Protein AF-A0A257MUS2-F1 (afdb_monomer_lite)

Foldseek 3Di:
DDVVLQCCLQLVVQQADDDAPVVVDDPPDDVVVVDFGPLLVVVQCQFQQNDPDVVFWLDAQLVLCVVCVVVVHDSVVSVLVCVLVVVIDTLSQESLPLSRHDAEDEAEPDLCLQPVPDPNQSCCWRQQVHDGDDDDDTCLVVVHDDGDSHDDDSDGHTNSYNFYEYEDCDCHPSNVSGPYYADAADLQQDWDWDDDPVDDDIDIRYNPDHGPDPHYHPLVPDAFDAKTKGKGFHGQDPLDPLVCAPPPDQAGVNVVRDRSDDSHRGTHIDIDIDHGHCVVVPSPDDDCCCQVVNDDDNNDGDRCVVVNVVCCVVVVPDPPD

Secondary structure (DSSP, 8-state):
--HHHHHHHHTTGGGG----GGGSS-TTS-GGGG-S-HHHHHHHHHHTTSS--SS-BSS-HHHHHHHHHHTTS-HHHHHHHHHHTTSS-BGGG-TTSTTSS--EEEEES--IIIII-TTHHHIIIIII-------SPPHHHHTPPPPSSSPPPSSPP----SEEEEEESS--HHHHT-SEEEEBPPTTSS-EEEEETTEEEEEEE--SSPPSTT-B-GGGG-----EEEEEEEEPPPTTSGGG-S-SSS---GGGTSS---BTTTB-EEEEEEEEGGGHHHHHTS--THHHHT-EEETTEEE--HHHHHHHHHHTT-----

pLDDT: mean 93.11, std 10.72, range [32.06, 98.69]

Sequence (321 aa):
MNSTSFFYNHTSQWRYEKLKVNEILSPTADPADWQGSLIDYNVRAERMGWLPSAPQLQTNPLQVVKEAEKAKKDPIEYVVKALKSGKLKMSCEDPDNPQNFPRNLFVWRSNLLGSSGKGHEYFLKYLLGTQHGVQGKDLGAEGGDKPSEVVWHENAAEGKLDLLVTLDFRMSTTCLYSDIVLPTATWYEKNDLNTSDMHPFIHPLSKAVDPAWESRSDWDIYKGLGLEKDIVAVPTLHDTPGELAQALDVKDWKKKQCEPIPGKTMPNLVVVERDYPNTYKMFTALGPLMSKIGNGGKGIAWNTETEVKFLGELNQWSCCC

Radius of gyration: 22.98 Å; chains: 1; bounding box: 62×51×59 Å

Structure (mmCIF, N/CA/C/O backbone):
data_AF-A0A257MUS2-F1
#
_entry.id   AF-A0A257MUS2-F1
#
loop_
_atom_site.group_PDB
_atom_site.id
_atom_site.type_symbol
_atom_site.label_atom_id
_atom_site.label_alt_id
_atom_site.label_comp_id
_atom_site.label_asym_id
_atom_site.label_entity_id
_atom_site.label_seq_id
_atom_site.pdbx_PDB_ins_code
_atom_site.Cartn_x
_atom_site.Cartn_y
_atom_site.Cartn_z
_atom_site.occupancy
_atom_site.B_iso_or_equiv
_atom_site.auth_seq_id
_atom_site.auth_comp_id
_atom_site.auth_asym_id
_atom_site.auth_atom_id
_atom_site.pdbx_PDB_model_num
ATOM 1 N N . MET A 1 1 ? -1.876 -0.486 -3.916 1.00 65.62 1 MET A N 1
ATOM 2 C CA . MET A 1 1 ? -1.979 0.079 -2.551 1.00 65.62 1 MET A CA 1
ATOM 3 C C . MET A 1 1 ? -2.304 1.556 -2.674 1.00 65.62 1 MET A C 1
ATOM 5 O O . MET A 1 1 ? -1.733 2.190 -3.551 1.00 65.62 1 MET A O 1
ATOM 9 N N . ASN A 1 2 ? -3.197 2.099 -1.852 1.00 95.06 2 ASN A N 1
ATOM 10 C CA . ASN A 1 2 ? -3.510 3.527 -1.834 1.00 95.06 2 ASN A CA 1
ATOM 11 C C . ASN A 1 2 ? -2.714 4.233 -0.718 1.00 95.06 2 ASN A C 1
ATOM 13 O O . ASN A 1 2 ? -2.903 3.971 0.469 1.00 95.06 2 ASN A O 1
ATOM 17 N N . SER A 1 3 ? -1.797 5.127 -1.099 1.00 97.75 3 SER A N 1
ATOM 18 C CA . SER A 1 3 ? -0.788 5.679 -0.180 1.00 97.75 3 SER A CA 1
ATOM 19 C C . SER A 1 3 ? -1.352 6.558 0.936 1.00 97.75 3 SER A C 1
ATOM 21 O O . SER A 1 3 ? -0.739 6.632 1.995 1.00 97.75 3 SER A O 1
ATOM 23 N N . THR A 1 4 ? -2.508 7.202 0.741 1.00 98.56 4 THR A N 1
ATOM 24 C CA . THR A 1 4 ? -3.134 8.029 1.786 1.00 98.56 4 THR A CA 1
ATOM 25 C C . THR A 1 4 ? -3.435 7.204 3.031 1.00 98.56 4 THR A C 1
ATOM 27 O O . THR A 1 4 ? -2.969 7.562 4.106 1.00 98.56 4 THR A O 1
ATOM 30 N N . SER A 1 5 ? -4.126 6.068 2.890 1.00 98.50 5 SER A N 1
ATOM 31 C CA . SER A 1 5 ? -4.423 5.179 4.020 1.00 98.50 5 SER A CA 1
ATOM 32 C C . SER A 1 5 ? -3.155 4.572 4.611 1.00 98.50 5 SER A C 1
ATOM 34 O O . SER A 1 5 ? -3.016 4.511 5.828 1.00 98.50 5 SER A O 1
ATOM 36 N N . PHE A 1 6 ? -2.200 4.183 3.759 1.00 98.62 6 PHE A N 1
ATOM 37 C CA . PHE A 1 6 ? -0.917 3.643 4.206 1.00 98.62 6 PHE A CA 1
ATOM 38 C C . PHE A 1 6 ? -0.165 4.625 5.113 1.00 98.62 6 PHE A C 1
ATOM 40 O O . PHE A 1 6 ? 0.253 4.250 6.205 1.00 98.62 6 PHE A O 1
ATOM 47 N N . PHE A 1 7 ? -0.017 5.886 4.699 1.00 98.62 7 PHE A N 1
ATOM 48 C CA . PHE A 1 7 ? 0.684 6.882 5.507 1.00 98.62 7 PHE A CA 1
ATOM 49 C C . PHE A 1 7 ? -0.154 7.373 6.682 1.00 98.62 7 PHE A C 1
ATOM 51 O O . PHE A 1 7 ? 0.391 7.489 7.772 1.00 98.62 7 PHE A O 1
ATOM 58 N N . TYR A 1 8 ? -1.466 7.569 6.516 1.00 98.62 8 TYR A N 1
ATOM 59 C CA . TYR A 1 8 ? -2.357 7.910 7.629 1.00 98.62 8 TYR A CA 1
ATOM 60 C C . TYR A 1 8 ? -2.208 6.914 8.783 1.00 98.62 8 TYR A C 1
ATOM 62 O O . TYR A 1 8 ? -2.094 7.326 9.937 1.00 98.62 8 TYR A O 1
ATOM 70 N N . ASN A 1 9 ? -2.109 5.627 8.437 1.00 98.31 9 ASN A N 1
ATOM 71 C CA . ASN A 1 9 ? -1.872 4.526 9.354 1.00 98.31 9 ASN A CA 1
ATOM 72 C C . ASN A 1 9 ? -0.443 4.514 9.934 1.00 98.31 9 ASN A C 1
ATOM 74 O O . ASN A 1 9 ? -0.248 4.634 11.143 1.00 98.31 9 ASN A O 1
ATOM 78 N N . HIS A 1 10 ? 0.577 4.393 9.078 1.00 98.50 10 HIS A N 1
ATOM 79 C CA . HIS A 1 10 ? 1.942 4.078 9.520 1.00 98.50 10 HIS A CA 1
ATOM 80 C C . HIS A 1 10 ? 2.740 5.281 10.010 1.00 98.50 10 HIS A C 1
ATOM 82 O O . HIS A 1 10 ? 3.649 5.102 10.810 1.00 98.50 10 HIS A O 1
ATOM 88 N N . THR A 1 11 ? 2.370 6.505 9.629 1.00 98.44 11 THR A N 1
ATOM 89 C CA . THR A 1 11 ? 2.876 7.717 10.293 1.00 98.44 11 THR A CA 1
ATOM 90 C C . THR A 1 11 ? 1.986 8.108 11.475 1.00 98.44 11 THR A C 1
ATOM 92 O O . THR A 1 11 ? 2.042 9.247 11.918 1.00 98.44 11 THR A O 1
ATOM 95 N N . SER A 1 12 ? 1.088 7.224 11.919 1.00 98.44 12 SER A N 1
ATOM 96 C CA . SER A 1 12 ? 0.210 7.383 13.083 1.00 98.44 12 SER A CA 1
ATOM 97 C C . SER A 1 12 ? -0.559 8.714 13.151 1.00 98.44 12 SER A C 1
ATOM 99 O O . SER A 1 12 ? -0.884 9.200 14.234 1.00 98.44 12 SER A O 1
ATOM 101 N N . GLN A 1 13 ? -0.896 9.298 11.993 1.00 98.50 13 GLN A N 1
ATOM 102 C CA . GLN A 1 13 ? -1.656 10.554 11.911 1.00 98.50 13 GLN A CA 1
ATOM 103 C C . GLN A 1 13 ? -3.078 10.387 12.453 1.00 98.50 13 GLN A C 1
ATOM 105 O O . GLN A 1 13 ? -3.614 11.303 13.072 1.00 98.50 13 GLN A O 1
ATOM 110 N N . TRP A 1 14 ? -3.647 9.188 12.315 1.00 98.12 14 TRP A N 1
ATOM 111 C CA . TRP A 1 14 ? -4.948 8.818 12.876 1.00 98.12 14 TRP A CA 1
ATOM 112 C C . TRP A 1 14 ? -5.054 9.018 14.392 1.00 98.12 14 TRP A C 1
ATOM 114 O O . TRP A 1 14 ? -6.142 9.253 14.911 1.00 98.12 14 TRP A O 1
ATOM 124 N N . ARG A 1 15 ? -3.927 8.981 15.116 1.00 98.31 15 ARG A N 1
ATOM 125 C CA . ARG A 1 15 ? -3.895 9.217 16.566 1.00 98.31 15 ARG A CA 1
ATOM 126 C C . ARG A 1 15 ? -4.199 10.662 16.949 1.00 98.31 15 ARG A C 1
ATOM 128 O O . ARG A 1 15 ? -4.435 10.932 18.120 1.00 98.31 15 ARG A O 1
ATOM 135 N N . TYR A 1 16 ? -4.162 11.579 15.988 1.00 97.88 16 TYR A N 1
ATOM 136 C CA . TYR A 1 16 ? -4.369 13.014 16.176 1.00 97.88 16 TYR A CA 1
ATOM 137 C C . TYR A 1 16 ? -5.641 13.509 15.481 1.00 97.88 16 TYR A C 1
ATOM 139 O O . TYR A 1 16 ? -5.843 14.719 15.378 1.00 97.88 16 TYR A O 1
ATOM 147 N N . GLU A 1 17 ? -6.480 12.588 14.998 1.00 97.25 17 GLU A N 1
ATOM 148 C CA . GLU A 1 17 ? -7.675 12.920 14.235 1.00 97.25 17 GLU A CA 1
ATOM 149 C C . GLU A 1 17 ? -8.626 13.806 15.041 1.00 97.25 17 GLU A C 1
ATOM 151 O O . GLU A 1 17 ? -8.886 13.556 16.219 1.00 97.25 17 GLU A O 1
ATOM 156 N N . LYS A 1 18 ? -9.142 14.850 14.394 1.00 94.75 18 LYS A N 1
ATOM 157 C CA . LYS A 1 18 ? -10.102 15.780 15.000 1.00 94.75 18 LYS A CA 1
ATOM 158 C C . LYS A 1 18 ? -11.464 15.713 14.330 1.00 94.75 18 LYS A C 1
ATOM 160 O O . LYS A 1 18 ? -12.449 16.025 14.989 1.00 94.75 18 LYS A O 1
ATOM 165 N N . LEU A 1 19 ? -11.524 15.301 13.063 1.00 95.88 19 LEU A N 1
ATOM 166 C CA . LEU A 1 19 ? -12.782 15.184 12.340 1.00 95.88 19 LEU A CA 1
ATOM 167 C C . LEU A 1 19 ? -13.529 13.929 12.793 1.00 95.88 19 LEU A C 1
ATOM 169 O O . LEU A 1 19 ? -13.072 12.804 12.565 1.00 95.88 19 LEU A O 1
ATOM 173 N N . LYS A 1 20 ? -14.701 14.109 13.403 1.00 94.56 20 LYS A N 1
ATOM 174 C CA . LYS A 1 20 ? -15.567 12.987 13.761 1.00 94.56 20 LYS A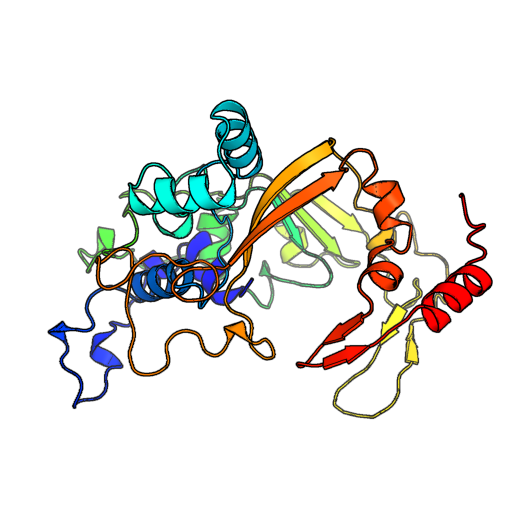 CA 1
ATOM 175 C C . LYS A 1 20 ? -16.461 12.601 12.590 1.00 94.56 20 LYS A C 1
ATOM 177 O O . LYS A 1 20 ? -16.889 13.426 11.790 1.00 94.56 20 LYS A O 1
ATOM 182 N N . VAL A 1 21 ? -16.798 11.316 12.520 1.00 95.25 21 VAL A N 1
ATOM 183 C CA . VAL A 1 21 ? -17.653 10.772 11.455 1.00 95.25 21 VAL A CA 1
ATOM 184 C C . VAL A 1 21 ? -19.028 11.437 11.462 1.00 95.25 21 VAL A C 1
ATOM 186 O O . VAL A 1 21 ? -19.534 11.798 10.407 1.00 95.25 21 VAL A O 1
ATOM 189 N N . ASN A 1 22 ? -19.611 11.668 12.640 1.00 93.56 22 ASN A N 1
ATOM 190 C CA . ASN A 1 22 ? -20.931 12.287 12.771 1.00 93.56 22 ASN A CA 1
ATOM 191 C C . ASN A 1 22 ? -21.002 13.736 12.252 1.00 93.56 22 ASN A C 1
ATOM 193 O O . ASN A 1 22 ? -22.097 14.195 11.945 1.00 93.56 22 ASN A O 1
ATOM 197 N N . GLU A 1 23 ? -19.872 14.435 12.112 1.00 95.81 23 GLU A N 1
ATOM 198 C CA . GLU A 1 23 ? -19.812 15.791 11.548 1.00 95.81 23 GLU A CA 1
ATOM 199 C C . GLU A 1 23 ? -19.972 15.806 10.020 1.00 95.81 23 GLU A C 1
ATOM 201 O O . GLU A 1 23 ? -20.311 16.840 9.448 1.00 95.81 23 GLU A O 1
ATOM 206 N N . ILE A 1 24 ? -19.741 14.667 9.357 1.00 96.69 24 ILE A N 1
ATOM 207 C CA . ILE A 1 24 ? -19.798 14.525 7.892 1.00 96.69 24 ILE A CA 1
ATOM 208 C C . ILE A 1 24 ? -20.932 13.610 7.414 1.00 96.69 24 ILE A C 1
ATOM 210 O O . ILE A 1 24 ? -21.044 13.337 6.218 1.00 96.69 24 ILE A O 1
ATOM 214 N N . LEU A 1 25 ? -21.779 13.126 8.327 1.00 97.31 25 LEU A N 1
ATOM 215 C CA . LEU A 1 25 ? -22.962 12.347 7.968 1.00 97.31 25 LEU A CA 1
ATOM 216 C C . LEU A 1 25 ? -24.062 13.245 7.394 1.00 97.31 25 LEU A C 1
ATOM 218 O O . LEU A 1 25 ? -24.255 14.384 7.817 1.00 97.31 25 LEU A O 1
ATOM 222 N N . SER A 1 26 ? -24.839 12.692 6.458 1.00 97.56 26 SER A N 1
ATOM 223 C CA . SER A 1 26 ? -26.102 13.307 6.041 1.00 97.56 26 SER A CA 1
ATOM 224 C C . SER A 1 26 ? -27.017 13.491 7.261 1.00 97.56 26 SER A C 1
ATOM 226 O O . SER A 1 26 ? -27.125 12.558 8.060 1.00 97.56 26 SER A O 1
ATOM 228 N N . PRO A 1 27 ? -27.764 14.606 7.381 1.00 96.50 27 PRO A N 1
ATOM 229 C CA . PRO A 1 27 ? -28.722 14.805 8.474 1.00 96.50 27 PRO A CA 1
ATOM 230 C C . PRO A 1 27 ? -29.872 13.780 8.486 1.00 96.50 27 PRO A C 1
ATOM 232 O O . PRO A 1 27 ? -30.633 13.725 9.446 1.00 96.50 27 PRO A O 1
ATOM 235 N N . THR A 1 28 ? -30.025 12.989 7.420 1.00 97.50 28 THR A N 1
ATOM 236 C CA . THR A 1 28 ? -31.019 11.911 7.308 1.00 97.50 28 THR A CA 1
ATOM 237 C C . THR A 1 28 ? -30.477 10.522 7.651 1.00 97.50 28 THR A C 1
ATOM 239 O O . THR A 1 28 ? -31.253 9.569 7.667 1.00 97.50 28 THR A O 1
ATOM 242 N N . ALA A 1 29 ? -29.169 10.378 7.882 1.00 97.19 29 ALA A N 1
ATOM 243 C CA . ALA A 1 29 ? -28.575 9.116 8.313 1.00 97.19 29 ALA A CA 1
ATOM 244 C C . ALA A 1 29 ? -28.752 8.937 9.827 1.00 97.19 29 ALA A C 1
ATOM 246 O O . ALA A 1 29 ? -28.666 9.914 10.568 1.00 97.19 29 ALA A O 1
ATOM 247 N N . ASP A 1 30 ? -28.957 7.702 10.292 1.00 95.69 30 ASP A N 1
ATOM 248 C CA . ASP A 1 30 ? -28.966 7.396 11.726 1.00 95.69 30 ASP A CA 1
ATOM 249 C C . ASP A 1 30 ? -27.522 7.346 12.256 1.00 95.69 30 ASP A C 1
ATOM 251 O O . ASP A 1 30 ? -26.777 6.435 11.890 1.00 95.69 30 ASP A O 1
ATOM 255 N N . PRO A 1 31 ? -27.084 8.272 13.132 1.00 94.50 31 PRO A N 1
ATOM 256 C CA . PRO A 1 31 ? -25.722 8.260 13.658 1.00 94.50 31 PRO A CA 1
ATOM 257 C C . PRO A 1 31 ? -25.360 6.962 14.390 1.00 94.50 31 PRO A C 1
ATOM 259 O O . PRO A 1 31 ? -24.177 6.627 14.467 1.00 94.50 31 PRO A O 1
ATOM 262 N N . ALA A 1 32 ? -26.336 6.218 14.923 1.00 93.75 32 ALA A N 1
ATOM 263 C CA . ALA A 1 32 ? -26.095 4.953 15.614 1.00 93.75 32 ALA A CA 1
ATOM 264 C C . ALA A 1 32 ? -25.479 3.881 14.694 1.00 93.75 32 ALA A C 1
ATOM 266 O O . ALA A 1 32 ? -24.668 3.075 15.157 1.00 93.75 32 ALA A O 1
ATOM 267 N N . ASP A 1 33 ? -25.778 3.923 13.394 1.00 91.69 33 ASP A N 1
ATOM 268 C CA . ASP A 1 33 ? -25.220 2.996 12.402 1.00 91.69 33 ASP A CA 1
ATOM 269 C C . ASP A 1 33 ? -23.763 3.328 12.033 1.00 91.69 33 ASP A C 1
ATOM 271 O O . ASP A 1 33 ? -23.018 2.469 11.550 1.00 91.69 33 ASP A O 1
ATOM 275 N N . TRP A 1 34 ? -23.326 4.563 12.302 1.00 93.88 34 TRP A N 1
ATOM 276 C CA . TRP A 1 34 ? -22.082 5.137 11.786 1.00 93.88 34 TRP A CA 1
ATOM 277 C C . TRP A 1 34 ? -21.066 5.491 12.884 1.00 93.88 34 TRP A C 1
ATOM 279 O O . TRP A 1 34 ? -20.401 6.526 12.839 1.00 93.88 34 TRP A O 1
ATOM 289 N N . GLN A 1 35 ? -20.890 4.596 13.856 1.00 93.31 35 GLN A N 1
ATOM 290 C CA . GLN A 1 35 ? -19.937 4.759 14.962 1.00 93.31 35 GLN A CA 1
ATOM 291 C C . GLN A 1 35 ? -18.485 4.386 14.597 1.00 93.31 35 GLN A C 1
ATOM 293 O O . GLN A 1 35 ? -18.217 3.596 13.678 1.00 93.31 35 GLN A O 1
ATOM 298 N N . GLY A 1 36 ? -17.543 4.898 15.391 1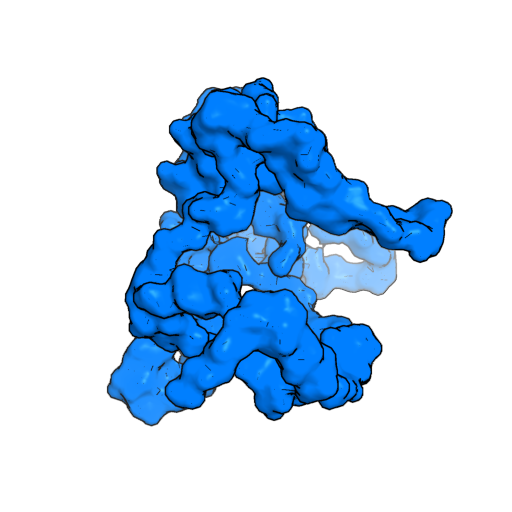.00 94.62 36 GLY A N 1
ATOM 299 C CA . GLY A 1 36 ? -16.101 4.669 15.258 1.00 94.62 36 GLY A CA 1
ATOM 300 C C . GLY A 1 36 ? -15.343 5.886 14.726 1.00 94.62 36 GLY A C 1
ATOM 301 O O . GLY A 1 36 ? -15.914 6.956 14.516 1.00 94.62 36 GLY A O 1
ATOM 302 N N . SER A 1 37 ? -14.042 5.715 14.519 1.00 96.56 37 SER A N 1
ATOM 303 C CA . SER A 1 37 ? -13.140 6.745 13.986 1.00 96.56 37 SER A CA 1
ATOM 304 C C . SER A 1 37 ? -12.914 6.582 12.478 1.00 96.56 37 SER A C 1
ATOM 306 O O . SER A 1 37 ? -13.257 5.553 11.901 1.00 96.56 37 SER A O 1
ATOM 308 N N . LEU A 1 38 ? -12.292 7.563 11.815 1.00 98.12 38 LEU A N 1
ATOM 309 C CA . LEU A 1 38 ? -12.009 7.471 10.374 1.00 98.12 38 LEU A CA 1
ATOM 310 C C . LEU A 1 38 ? -11.117 6.270 10.011 1.00 98.12 38 LEU A C 1
ATOM 312 O O . LEU A 1 38 ? -11.341 5.635 8.978 1.00 98.12 38 LEU A O 1
ATOM 316 N N . ILE A 1 39 ? -10.159 5.897 10.869 1.00 98.44 39 ILE A N 1
ATOM 317 C CA . ILE A 1 39 ? -9.337 4.701 10.635 1.00 98.44 39 ILE A CA 1
ATOM 318 C C . ILE A 1 39 ? -10.160 3.406 10.731 1.00 98.44 39 ILE A C 1
ATOM 320 O O . ILE A 1 39 ? -9.908 2.481 9.959 1.00 98.44 39 ILE A O 1
ATOM 324 N N . ASP A 1 40 ? -11.204 3.354 11.570 1.00 98.50 40 ASP A N 1
ATOM 325 C CA . ASP A 1 40 ? -12.093 2.186 11.661 1.00 98.50 40 ASP A CA 1
ATOM 326 C C . ASP A 1 40 ? -12.791 1.904 10.323 1.00 98.50 40 ASP A C 1
ATOM 328 O O . ASP A 1 40 ? -12.937 0.748 9.918 1.00 98.50 40 ASP A O 1
ATOM 332 N N . TYR A 1 41 ? -13.191 2.954 9.598 1.00 98.38 41 TYR A N 1
ATOM 333 C CA . TYR A 1 41 ? -13.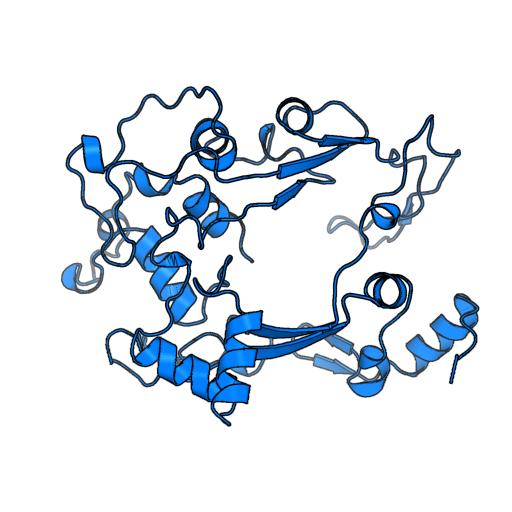775 2.819 8.261 1.00 98.38 41 TYR A CA 1
ATOM 334 C C . TYR A 1 41 ? -12.770 2.300 7.239 1.00 98.38 41 TYR A C 1
ATOM 336 O O . TYR A 1 41 ? -13.148 1.511 6.373 1.00 98.38 41 TYR A O 1
ATOM 344 N N . ASN A 1 42 ? -11.493 2.667 7.368 1.00 98.62 42 ASN A N 1
ATOM 345 C CA . ASN A 1 42 ? -10.450 2.120 6.511 1.00 98.62 42 ASN A CA 1
ATOM 346 C C . ASN A 1 42 ? -10.247 0.621 6.772 1.00 98.62 42 ASN A C 1
ATOM 348 O O . ASN A 1 42 ? -10.263 -0.159 5.825 1.00 98.62 42 ASN A O 1
ATOM 352 N N . VAL A 1 43 ? -10.173 0.197 8.040 1.00 98.62 43 VAL A N 1
ATOM 353 C CA . VAL A 1 43 ? -10.056 -1.228 8.412 1.00 98.62 43 VAL A CA 1
ATOM 354 C C . VAL A 1 43 ? -11.267 -2.033 7.928 1.00 98.62 43 VAL A C 1
ATOM 356 O O . VAL A 1 43 ? -11.110 -3.135 7.399 1.00 98.62 43 VAL A O 1
ATOM 359 N N . ARG A 1 44 ? -12.484 -1.484 8.063 1.00 98.62 44 ARG A N 1
ATOM 360 C CA . ARG A 1 44 ? -13.722 -2.069 7.515 1.00 98.62 44 ARG A CA 1
ATOM 361 C C . ARG A 1 44 ? -13.633 -2.231 5.994 1.00 98.62 44 ARG A C 1
ATOM 363 O O . ARG A 1 44 ? -13.897 -3.316 5.480 1.00 98.62 44 ARG A O 1
ATOM 370 N N . ALA A 1 45 ? -13.229 -1.183 5.281 1.00 98.69 45 ALA A N 1
ATOM 371 C CA . ALA A 1 45 ? -13.082 -1.199 3.828 1.00 98.69 45 ALA A CA 1
ATOM 372 C C . ALA A 1 45 ? -12.019 -2.209 3.362 1.00 98.69 45 ALA A C 1
ATOM 374 O O . ALA A 1 45 ? -12.250 -2.960 2.417 1.00 98.69 45 ALA A O 1
ATOM 375 N N . GLU A 1 46 ? -10.879 -2.276 4.047 1.00 98.69 46 GLU A N 1
ATOM 376 C CA . GLU A 1 46 ? -9.816 -3.246 3.782 1.00 98.69 46 GLU A CA 1
ATOM 377 C C . GLU A 1 46 ? -10.318 -4.686 3.926 1.00 98.69 46 GLU A C 1
ATOM 379 O O . GLU A 1 46 ? -10.221 -5.482 2.989 1.00 98.69 46 GLU A O 1
ATOM 384 N N . ARG A 1 47 ? -10.935 -5.027 5.066 1.00 98.44 47 ARG A N 1
ATOM 385 C CA . ARG A 1 47 ? -11.415 -6.397 5.303 1.00 98.44 47 ARG A CA 1
ATOM 386 C C . ARG A 1 47 ? -12.584 -6.801 4.414 1.00 98.44 47 ARG A C 1
ATOM 388 O O . ARG A 1 47 ? -12.754 -7.992 4.170 1.00 98.44 47 ARG A O 1
ATOM 395 N N . MET A 1 48 ? -13.386 -5.847 3.937 1.00 98.69 48 MET A N 1
ATOM 396 C CA . MET A 1 48 ? -14.469 -6.098 2.977 1.00 98.69 48 MET A CA 1
ATOM 397 C C . MET A 1 48 ? -13.976 -6.180 1.526 1.00 98.69 48 MET A C 1
ATOM 399 O O . MET A 1 48 ? -14.760 -6.464 0.623 1.00 98.69 48 MET A O 1
ATOM 403 N N . GLY A 1 49 ? -12.677 -5.974 1.286 1.00 98.12 49 GLY A N 1
ATOM 404 C CA . GLY A 1 49 ? -12.090 -6.049 -0.047 1.00 98.12 49 GLY A CA 1
ATOM 405 C C . GLY A 1 49 ? -12.342 -4.813 -0.896 1.00 98.12 49 GLY A C 1
ATOM 406 O O . GLY A 1 49 ? -12.293 -4.918 -2.115 1.00 98.12 49 GLY A O 1
ATOM 407 N N . TRP A 1 50 ? -12.623 -3.661 -0.292 1.00 98.50 50 TRP A N 1
ATOM 408 C CA . TRP A 1 50 ? -12.802 -2.394 -1.008 1.00 98.50 50 TRP A CA 1
ATOM 409 C C . TRP A 1 50 ? -11.479 -1.664 -1.216 1.00 98.50 50 TRP A C 1
ATOM 411 O O . TRP A 1 50 ? -11.253 -1.072 -2.267 1.00 98.50 50 TRP A O 1
ATOM 421 N N . LEU A 1 51 ? -10.595 -1.717 -0.218 1.00 98.62 51 LEU A N 1
ATOM 422 C CA . LEU A 1 51 ? -9.271 -1.104 -0.263 1.00 98.62 51 LEU A CA 1
ATOM 423 C C . LEU A 1 51 ? -8.176 -2.163 -0.090 1.00 98.62 51 LEU A C 1
ATOM 425 O O . LEU A 1 51 ? -8.392 -3.176 0.574 1.00 98.62 51 LEU A O 1
ATOM 429 N N . PRO A 1 52 ? -6.991 -1.960 -0.687 1.00 98.19 52 PRO A N 1
ATOM 430 C CA . PRO A 1 52 ? -5.840 -2.812 -0.427 1.00 98.19 52 PRO A CA 1
ATOM 431 C C . PRO A 1 52 ? -5.259 -2.558 0.971 1.00 98.19 52 PRO A C 1
ATOM 433 O O . PRO A 1 52 ? -5.217 -1.421 1.433 1.00 98.19 52 PRO A O 1
ATOM 436 N N . SER A 1 53 ? -4.685 -3.600 1.569 1.00 97.94 53 SER A N 1
ATOM 437 C CA . SER A 1 53 ? -3.932 -3.528 2.830 1.00 97.94 53 SER A CA 1
ATOM 438 C C . SER A 1 53 ? -2.431 -3.635 2.598 1.00 97.94 53 SER A C 1
ATOM 440 O O . SER A 1 53 ? -1.993 -4.329 1.673 1.00 97.94 53 SER A O 1
ATOM 442 N N . ALA A 1 54 ? -1.633 -2.991 3.451 1.00 96.62 54 ALA A N 1
ATOM 443 C CA . ALA A 1 54 ? -0.193 -3.219 3.509 1.00 96.62 54 ALA A CA 1
ATOM 444 C C . ALA A 1 54 ? 0.450 -2.729 4.818 1.00 96.62 54 ALA A C 1
ATOM 446 O O . ALA A 1 54 ? 0.349 -1.540 5.134 1.00 96.62 54 ALA A O 1
ATOM 447 N N . PRO A 1 55 ? 1.202 -3.597 5.518 1.00 97.38 55 PRO A N 1
ATOM 448 C CA . PRO A 1 55 ? 1.198 -5.063 5.411 1.00 97.38 55 PRO A CA 1
ATOM 449 C C . PRO A 1 55 ? -0.221 -5.668 5.432 1.00 97.38 55 PRO A C 1
ATOM 451 O O . PRO A 1 55 ? -1.173 -5.010 5.842 1.00 97.38 55 PRO A O 1
ATOM 454 N N . GLN A 1 56 ? -0.397 -6.872 4.883 1.00 97.00 56 GLN A N 1
ATOM 455 C CA . GLN A 1 56 ? -1.735 -7.454 4.685 1.00 97.00 56 GLN A CA 1
ATOM 456 C C . GLN A 1 56 ? -2.209 -8.242 5.908 1.00 97.00 56 GLN A C 1
ATOM 458 O O . GLN A 1 56 ? -3.274 -7.977 6.465 1.00 97.00 56 GLN A O 1
ATOM 463 N N . LEU A 1 57 ? -1.397 -9.208 6.331 1.00 97.31 57 LEU A N 1
ATOM 464 C CA . LEU A 1 57 ? -1.655 -10.089 7.461 1.00 97.31 57 LEU A CA 1
ATOM 465 C C . LEU A 1 57 ? -0.553 -9.905 8.496 1.00 97.31 57 LEU A C 1
ATOM 467 O O . LEU A 1 57 ? 0.613 -9.750 8.135 1.00 97.31 57 LEU A O 1
ATOM 471 N N . GLN A 1 58 ? -0.919 -9.990 9.775 1.00 96.94 58 GLN A N 1
ATOM 472 C CA . GLN A 1 58 ? 0.055 -9.893 10.864 1.00 96.94 58 GLN A CA 1
ATOM 473 C C . GLN A 1 58 ? 1.075 -11.032 10.831 1.00 96.94 58 GLN A C 1
ATOM 475 O O . GLN A 1 58 ? 2.247 -10.863 11.163 1.00 96.94 58 GLN A O 1
ATOM 480 N N . THR A 1 59 ? 0.634 -12.219 10.427 1.00 95.69 59 THR A N 1
ATOM 481 C CA . THR A 1 59 ? 1.524 -13.354 10.210 1.00 95.69 59 THR A CA 1
ATOM 482 C C . THR A 1 59 ? 2.161 -13.245 8.833 1.00 95.69 59 THR A C 1
ATOM 484 O O . THR A 1 59 ? 1.469 -12.973 7.854 1.00 95.69 59 THR A O 1
ATOM 487 N N . ASN A 1 60 ? 3.466 -13.521 8.752 1.00 92.06 60 ASN A N 1
ATOM 488 C CA . ASN A 1 60 ? 4.189 -13.569 7.484 1.00 92.06 60 ASN A CA 1
ATOM 489 C C . ASN A 1 60 ? 3.439 -14.475 6.482 1.00 92.06 60 ASN A C 1
ATOM 491 O O . ASN A 1 60 ? 3.278 -15.670 6.759 1.00 92.06 60 ASN A O 1
ATOM 495 N N . PRO A 1 61 ? 2.994 -13.944 5.331 1.00 92.88 61 PRO A N 1
ATOM 496 C CA . PRO A 1 61 ? 2.110 -14.672 4.427 1.00 92.88 61 PRO A CA 1
ATOM 497 C C . PRO A 1 61 ? 2.781 -15.898 3.778 1.00 92.88 61 PRO A C 1
ATOM 499 O O . PRO A 1 61 ? 2.092 -16.874 3.479 1.00 92.88 61 PRO A O 1
ATOM 502 N N . LEU A 1 62 ? 4.119 -15.946 3.708 1.00 89.56 62 LEU A N 1
ATOM 503 C CA . LEU A 1 62 ? 4.864 -17.149 3.305 1.00 89.56 62 LEU A CA 1
ATOM 504 C C . LEU A 1 62 ? 4.686 -18.301 4.309 1.00 89.56 62 LEU A C 1
ATOM 506 O O . LEU A 1 62 ? 4.572 -19.469 3.939 1.00 89.56 62 LEU A O 1
ATOM 510 N N . GLN A 1 63 ? 4.649 -17.981 5.607 1.00 91.81 63 GLN A N 1
ATOM 511 C CA . GLN A 1 63 ? 4.446 -18.983 6.659 1.00 91.81 63 GLN A CA 1
ATOM 512 C C . GLN A 1 63 ? 3.006 -19.486 6.682 1.00 91.81 63 GLN A C 1
ATOM 514 O O . GLN A 1 63 ? 2.772 -20.663 6.938 1.00 91.81 63 GLN A O 1
ATOM 519 N N . VAL A 1 64 ? 2.043 -18.625 6.352 1.00 94.88 64 VAL A N 1
ATOM 520 C CA . VAL A 1 64 ? 0.627 -19.001 6.270 1.00 94.88 64 VAL A CA 1
ATOM 521 C C . VAL A 1 64 ? 0.406 -20.104 5.231 1.00 94.88 64 VAL A C 1
ATOM 523 O O . VAL A 1 64 ? -0.278 -21.086 5.525 1.00 94.88 64 VAL A O 1
ATOM 526 N N . VAL A 1 65 ? 1.031 -19.996 4.052 1.00 92.88 65 VAL A N 1
ATOM 527 C CA . VAL A 1 65 ? 0.960 -21.050 3.026 1.00 92.88 65 VAL A CA 1
ATOM 528 C C . VAL A 1 65 ? 1.620 -22.342 3.520 1.00 92.88 65 VAL A C 1
ATOM 530 O O . VAL A 1 65 ? 1.009 -23.407 3.425 1.00 92.88 65 VAL A O 1
ATOM 533 N N . LYS A 1 66 ? 2.808 -22.259 4.139 1.00 92.31 66 LYS A N 1
ATOM 534 C CA . LYS A 1 66 ? 3.505 -23.424 4.723 1.00 92.31 66 LYS A CA 1
ATOM 535 C C . LYS A 1 66 ? 2.666 -24.135 5.791 1.00 92.31 66 LYS A C 1
ATOM 537 O O . LYS A 1 66 ? 2.629 -25.364 5.841 1.00 92.31 66 LYS A O 1
ATOM 542 N N . GLU A 1 67 ? 1.975 -23.384 6.645 1.00 94.50 67 GLU A N 1
ATOM 543 C CA . GLU A 1 67 ? 1.073 -23.939 7.657 1.00 94.50 67 GLU A CA 1
ATOM 544 C C . GLU A 1 67 ? -0.140 -24.642 7.039 1.00 94.50 67 GLU A C 1
ATOM 546 O O . GLU A 1 67 ? -0.519 -25.720 7.509 1.00 94.50 67 GLU A O 1
ATOM 551 N N . ALA A 1 68 ? -0.736 -24.063 5.993 1.00 96.00 68 ALA A N 1
ATOM 552 C CA . ALA A 1 68 ? -1.861 -24.664 5.282 1.00 96.00 68 ALA A CA 1
ATOM 553 C C . ALA A 1 68 ? -1.461 -25.986 4.608 1.00 96.00 68 ALA A C 1
ATOM 555 O O . ALA A 1 68 ? -2.125 -27.007 4.812 1.00 96.00 68 ALA A O 1
ATOM 556 N N . GLU A 1 69 ? -0.326 -25.997 3.900 1.00 94.44 69 GLU A N 1
ATOM 557 C CA . GLU A 1 69 ? 0.227 -27.193 3.256 1.00 94.44 69 GLU A CA 1
ATOM 558 C C . GLU A 1 69 ? 0.566 -28.280 4.291 1.00 94.44 69 GLU A C 1
ATOM 560 O O . GLU A 1 69 ? 0.176 -29.439 4.130 1.00 94.44 69 GLU A O 1
ATOM 565 N N . LYS A 1 70 ? 1.198 -27.913 5.418 1.00 95.69 70 LYS A N 1
ATOM 566 C CA . LYS A 1 70 ? 1.469 -28.840 6.534 1.00 95.69 70 LYS A CA 1
ATOM 567 C C . LYS A 1 70 ? 0.184 -29.418 7.131 1.00 95.69 70 LYS A C 1
ATOM 569 O O . LYS A 1 70 ? 0.153 -30.586 7.518 1.00 95.69 70 LYS A O 1
ATOM 574 N N . ALA A 1 71 ? -0.878 -28.618 7.198 1.00 95.19 71 ALA A N 1
ATOM 575 C CA . ALA A 1 71 ? -2.201 -29.049 7.638 1.00 95.19 71 ALA A CA 1
ATOM 576 C C . ALA A 1 71 ? -2.993 -29.811 6.556 1.00 95.19 71 ALA A C 1
ATOM 578 O O . ALA A 1 71 ? -4.120 -30.223 6.838 1.00 95.19 71 ALA A O 1
ATOM 579 N N . LYS A 1 72 ? -2.423 -30.007 5.355 1.00 96.31 72 LYS A N 1
ATOM 580 C CA . LYS A 1 72 ? -3.060 -30.624 4.179 1.00 96.31 72 LYS A CA 1
ATOM 581 C C . LYS A 1 72 ? -4.386 -29.954 3.808 1.00 96.31 72 LYS A C 1
ATOM 583 O O . LYS A 1 72 ? -5.374 -30.630 3.528 1.00 96.31 72 LYS A O 1
ATOM 588 N N . LYS A 1 73 ? -4.414 -28.623 3.862 1.00 95.69 73 LYS A N 1
ATOM 589 C CA . LYS A 1 73 ? -5.567 -27.794 3.498 1.00 95.69 73 LYS A CA 1
ATOM 590 C C . LYS A 1 73 ? -5.210 -26.877 2.344 1.00 95.69 73 LYS A C 1
ATOM 592 O O . LYS A 1 73 ? -4.051 -26.492 2.201 1.00 95.69 73 LYS A O 1
ATOM 597 N N . ASP A 1 74 ? -6.220 -26.499 1.572 1.00 96.88 74 ASP A N 1
ATOM 598 C CA . ASP A 1 74 ? -6.076 -25.422 0.604 1.00 96.88 74 ASP A CA 1
ATOM 599 C C . ASP A 1 74 ? -5.684 -24.107 1.324 1.00 96.88 74 ASP A C 1
ATOM 601 O O . ASP A 1 74 ? -6.293 -23.773 2.352 1.00 96.88 74 ASP A O 1
ATOM 605 N N . PRO A 1 75 ? -4.661 -23.367 0.849 1.00 96.81 75 PRO A N 1
ATOM 606 C CA . PRO A 1 75 ? -4.225 -22.126 1.487 1.00 96.81 75 PRO A CA 1
ATOM 607 C C . PRO A 1 75 ? -5.307 -21.046 1.576 1.00 96.81 75 PRO A C 1
ATOM 609 O O . PRO A 1 75 ? -5.367 -20.341 2.584 1.00 96.81 75 PRO A O 1
ATOM 612 N N . ILE A 1 76 ? -6.179 -20.922 0.571 1.00 97.56 76 ILE A N 1
ATOM 613 C CA . ILE A 1 76 ? -7.249 -19.917 0.562 1.00 97.56 76 ILE A CA 1
ATOM 614 C C . ILE A 1 76 ? -8.294 -20.285 1.615 1.00 97.56 76 ILE A C 1
ATOM 616 O O . ILE A 1 76 ? -8.609 -19.464 2.480 1.00 97.56 76 ILE A O 1
ATOM 620 N N . GLU A 1 77 ? -8.776 -21.530 1.619 1.00 97.19 77 GLU A N 1
ATOM 621 C CA . GLU A 1 77 ? -9.726 -22.010 2.631 1.00 97.19 77 GLU A CA 1
ATOM 622 C C . GLU A 1 77 ? -9.164 -21.896 4.054 1.00 97.19 77 GLU A C 1
ATOM 624 O O . GLU A 1 77 ? -9.878 -21.523 4.995 1.00 97.19 77 GLU A O 1
ATOM 629 N N . TYR A 1 78 ? -7.872 -22.196 4.226 1.00 97.62 78 TYR A N 1
ATOM 630 C CA . TYR A 1 78 ? -7.176 -22.047 5.499 1.00 97.62 78 TYR A CA 1
ATOM 631 C C . TYR A 1 78 ? -7.207 -20.596 5.985 1.00 97.62 78 TYR A C 1
ATOM 633 O O . TYR A 1 78 ? -7.568 -20.357 7.140 1.00 97.62 78 TYR A O 1
ATOM 641 N N . VAL A 1 79 ? -6.885 -19.638 5.111 1.00 97.81 79 VAL A N 1
ATOM 642 C CA . VAL A 1 79 ? -6.884 -18.207 5.440 1.00 97.81 79 VAL A CA 1
ATOM 643 C C . VAL A 1 79 ? -8.283 -17.704 5.756 1.00 97.81 79 VAL A C 1
ATOM 645 O O . VAL A 1 79 ? -8.464 -17.083 6.802 1.00 97.81 79 VAL A O 1
ATOM 648 N N . VAL A 1 80 ? -9.286 -18.021 4.931 1.00 98.12 80 VAL A N 1
ATOM 649 C CA . VAL A 1 80 ? -10.684 -17.626 5.181 1.00 98.12 80 VAL A CA 1
ATOM 650 C C . VAL A 1 80 ? -11.147 -18.134 6.545 1.00 98.12 80 VAL A C 1
ATOM 652 O O . VAL A 1 80 ? -11.664 -17.367 7.361 1.00 98.12 80 VAL A O 1
ATOM 655 N N . LYS A 1 81 ? -10.907 -19.418 6.845 1.00 97.56 81 LYS A N 1
ATOM 656 C CA . LYS A 1 81 ? -11.288 -20.010 8.132 1.00 97.56 81 LYS A CA 1
ATOM 657 C C . LYS A 1 81 ? -10.541 -19.369 9.299 1.00 97.56 81 LYS A C 1
ATOM 659 O O . LYS A 1 81 ? -11.149 -19.120 10.339 1.00 97.56 81 LYS A O 1
ATOM 664 N N . ALA A 1 82 ? -9.242 -19.127 9.144 1.00 97.50 82 ALA A N 1
ATOM 665 C CA . ALA A 1 82 ? -8.410 -18.570 10.199 1.00 97.50 82 ALA A CA 1
ATOM 666 C C . ALA A 1 82 ? -8.719 -17.091 10.473 1.00 97.50 82 ALA A C 1
ATOM 668 O O . ALA A 1 82 ? -8.705 -16.694 11.636 1.00 97.50 82 ALA A O 1
ATOM 669 N N . LEU A 1 83 ? -9.053 -16.298 9.451 1.00 97.75 83 LEU A N 1
ATOM 670 C CA . LEU A 1 83 ? -9.554 -14.929 9.612 1.00 97.75 83 LEU A CA 1
ATOM 671 C C . LEU A 1 83 ? -10.935 -14.928 10.277 1.00 97.75 83 LEU A C 1
ATOM 673 O O . LEU A 1 83 ? -11.141 -14.224 11.263 1.00 97.75 83 LEU A O 1
ATOM 677 N N . LYS A 1 84 ? -11.860 -15.787 9.821 1.00 97.38 84 LYS A N 1
ATOM 678 C CA . LYS A 1 84 ? -13.200 -15.924 10.422 1.00 97.38 84 LYS A CA 1
ATOM 679 C C . LYS A 1 84 ? -13.139 -16.326 11.899 1.00 97.38 84 LYS A C 1
ATOM 681 O O . LYS A 1 84 ? -13.961 -15.874 12.690 1.00 97.38 84 LYS A O 1
ATOM 686 N N . SER A 1 85 ? -12.180 -17.173 12.282 1.00 96.69 85 SER A N 1
ATOM 687 C CA . SER A 1 85 ? -11.990 -17.595 13.675 1.00 96.69 85 SER A CA 1
ATOM 688 C C . SER A 1 85 ? -11.130 -16.637 14.509 1.00 96.69 85 SER A C 1
ATOM 690 O O . SER A 1 85 ? -10.943 -16.897 15.694 1.00 96.69 85 SER A O 1
ATOM 692 N N . GLY A 1 86 ? -10.540 -15.599 13.905 1.00 95.56 86 GLY A N 1
ATOM 693 C CA . GLY A 1 86 ? -9.584 -14.694 14.555 1.00 95.56 86 GLY A CA 1
ATOM 694 C C . GLY A 1 86 ? -8.206 -15.302 14.853 1.00 95.56 86 GLY A C 1
ATOM 695 O O . GLY A 1 86 ? -7.425 -14.703 15.589 1.00 95.56 86 GLY A O 1
ATOM 696 N N . LYS A 1 87 ? -7.894 -16.489 14.304 1.00 96.44 87 LYS A N 1
ATOM 697 C CA . LYS A 1 87 ? -6.558 -17.104 14.410 1.00 96.44 87 LYS A CA 1
ATOM 698 C C . LYS A 1 87 ? -5.533 -16.297 13.611 1.00 96.44 87 LYS A C 1
ATOM 700 O O . LYS A 1 87 ? -4.419 -16.094 14.081 1.00 96.44 87 LYS A O 1
ATOM 705 N N . LEU A 1 88 ? -5.914 -15.868 12.409 1.00 96.88 88 LEU A N 1
ATOM 706 C CA . LEU A 1 88 ? -5.181 -14.865 11.645 1.00 96.88 88 LEU A CA 1
ATOM 707 C C . LEU A 1 88 ? -5.851 -13.510 11.840 1.00 96.88 88 LEU A C 1
ATOM 709 O O . LEU A 1 88 ? -7.069 -13.430 12.005 1.00 96.88 88 LEU A O 1
ATOM 713 N N . LYS A 1 89 ? -5.040 -12.457 11.797 1.00 97.69 89 LYS A N 1
ATOM 714 C CA . LYS A 1 89 ? -5.475 -11.065 11.907 1.00 97.69 89 LYS A CA 1
ATOM 715 C C . LYS A 1 89 ? -4.926 -10.264 10.738 1.00 97.69 89 LYS A C 1
ATOM 717 O O . LYS A 1 89 ? -3.817 -10.534 10.266 1.00 97.69 89 LYS A O 1
ATOM 722 N N . MET A 1 90 ? -5.697 -9.280 10.292 1.00 98.19 90 MET A N 1
ATOM 723 C CA . MET A 1 90 ? -5.211 -8.288 9.338 1.00 98.19 90 MET A CA 1
ATOM 724 C C . MET A 1 90 ? -4.295 -7.297 10.056 1.00 98.19 90 MET A C 1
ATOM 726 O O . MET A 1 90 ? -4.566 -6.917 11.194 1.00 98.19 90 MET A O 1
ATOM 730 N N . SER A 1 91 ? -3.215 -6.869 9.401 1.00 98.00 91 SER A N 1
ATOM 731 C CA . SER A 1 91 ? -2.236 -5.969 10.030 1.00 98.00 91 SER A CA 1
ATOM 732 C C . SER A 1 91 ? -2.806 -4.593 10.366 1.00 98.00 91 SER A C 1
ATOM 734 O O . SER A 1 91 ? -2.363 -3.963 11.322 1.00 98.00 91 SER A O 1
ATOM 736 N N . CYS A 1 92 ? -3.803 -4.132 9.609 1.00 98.00 92 CYS A N 1
ATOM 737 C CA . CYS A 1 92 ? -4.458 -2.846 9.833 1.00 98.00 92 CYS A CA 1
ATOM 738 C C . CYS A 1 92 ? -5.251 -2.770 11.150 1.00 98.00 92 CYS A C 1
ATOM 740 O O . CYS A 1 92 ? -5.551 -1.670 11.599 1.00 98.00 92 CYS A O 1
ATOM 742 N N . GLU A 1 93 ? -5.535 -3.900 11.805 1.00 98.31 93 GLU A N 1
ATOM 743 C CA . GLU A 1 93 ? -6.192 -3.925 13.122 1.00 98.31 93 GLU A CA 1
ATOM 744 C C . GLU A 1 93 ? -5.241 -3.538 14.269 1.00 98.31 93 GLU A C 1
ATOM 746 O O . GLU A 1 93 ? -5.694 -3.208 15.361 1.00 98.31 93 GLU A O 1
ATOM 751 N N . ASP A 1 94 ? -3.922 -3.582 14.054 1.00 98.19 94 ASP A N 1
ATOM 752 C CA . ASP A 1 94 ? -2.921 -3.266 15.081 1.00 98.19 94 ASP A CA 1
ATOM 753 C C . ASP A 1 94 ? -1.639 -2.690 14.440 1.00 98.19 94 ASP A C 1
ATOM 755 O O . ASP A 1 94 ? -0.614 -3.372 14.359 1.00 98.19 94 ASP A O 1
ATOM 759 N N . PRO A 1 95 ? -1.679 -1.450 13.926 1.00 97.19 95 PRO A N 1
ATOM 760 C CA . PRO A 1 95 ? -0.612 -0.865 13.110 1.00 97.19 95 PRO A CA 1
ATOM 761 C C . PRO A 1 95 ? 0.606 -0.368 13.897 1.00 97.19 95 PRO A C 1
ATOM 763 O O . PRO A 1 95 ? 1.622 -0.003 13.303 1.00 97.19 95 PRO A O 1
ATOM 766 N N . ASP A 1 96 ? 0.512 -0.329 15.226 1.00 97.44 96 ASP A N 1
ATOM 767 C CA . ASP A 1 96 ? 1.644 -0.049 16.113 1.00 97.44 96 ASP A CA 1
ATOM 768 C C . ASP A 1 96 ? 2.338 -1.347 16.573 1.00 97.44 96 ASP A C 1
ATOM 770 O O . ASP A 1 96 ? 3.387 -1.301 17.215 1.00 97.44 96 ASP A O 1
ATOM 774 N N . ASN A 1 97 ? 1.823 -2.521 16.187 1.00 97.25 97 ASN A N 1
ATOM 775 C CA . ASN A 1 97 ? 2.511 -3.789 16.393 1.00 97.25 97 ASN A CA 1
ATOM 776 C C . ASN A 1 97 ? 3.767 -3.885 15.509 1.00 97.25 97 ASN A C 1
ATOM 778 O O . ASN A 1 97 ? 3.655 -3.736 14.289 1.00 97.25 97 ASN A O 1
ATOM 782 N N . PRO A 1 98 ? 4.938 -4.257 16.058 1.00 94.56 98 PRO A N 1
ATOM 783 C CA . PRO A 1 98 ? 6.170 -4.454 15.290 1.00 94.56 98 PRO A CA 1
ATOM 784 C C . PRO A 1 98 ? 6.096 -5.447 14.125 1.00 94.56 98 PRO A C 1
ATOM 786 O O . PRO A 1 98 ? 6.979 -5.452 13.267 1.00 94.56 98 PRO A O 1
ATOM 789 N N . GLN A 1 99 ? 5.075 -6.303 14.085 1.00 93.94 99 GLN A N 1
ATOM 790 C CA . GLN A 1 99 ? 4.829 -7.231 12.978 1.00 93.94 99 GLN A CA 1
ATOM 791 C C . GLN A 1 99 ? 4.034 -6.601 11.818 1.00 93.94 99 GLN A C 1
ATOM 793 O O . GLN A 1 99 ? 3.986 -7.178 10.736 1.00 93.94 99 GLN A O 1
ATOM 798 N N . ASN A 1 100 ? 3.417 -5.435 12.032 1.00 97.12 100 ASN A N 1
ATOM 799 C CA . ASN A 1 100 ? 2.373 -4.872 11.172 1.00 97.12 100 ASN A CA 1
ATOM 800 C C . ASN A 1 100 ? 2.745 -3.568 10.468 1.00 97.12 100 ASN A C 1
ATOM 802 O O . ASN A 1 100 ? 1.910 -3.041 9.736 1.00 97.12 100 ASN A O 1
ATOM 806 N N . PHE A 1 101 ? 3.957 -3.046 10.644 1.00 96.00 101 PHE A N 1
ATOM 807 C CA . PHE A 1 101 ? 4.399 -1.829 9.962 1.00 96.00 101 PHE A CA 1
ATOM 808 C C . PHE A 1 101 ? 5.541 -2.092 8.969 1.00 96.00 101 PHE A C 1
ATOM 810 O O . PHE A 1 101 ? 6.285 -3.068 9.112 1.00 96.00 101 PHE A O 1
ATOM 817 N N . PRO A 1 102 ? 5.668 -1.260 7.916 1.00 95.94 102 PRO A N 1
ATOM 818 C CA . PRO A 1 102 ? 6.759 -1.370 6.956 1.00 95.94 102 PRO A CA 1
ATOM 819 C C . PRO A 1 102 ? 8.105 -1.158 7.644 1.00 95.94 102 PRO A C 1
ATOM 821 O O . PRO A 1 102 ? 8.245 -0.262 8.468 1.00 95.94 102 PRO A O 1
ATOM 824 N N . ARG A 1 103 ? 9.099 -1.955 7.251 1.00 95.50 103 ARG A N 1
ATOM 825 C CA . ARG A 1 103 ? 10.462 -1.864 7.791 1.00 95.50 103 ARG A CA 1
ATOM 826 C C . ARG A 1 103 ? 11.474 -1.308 6.803 1.00 95.50 103 ARG A C 1
ATOM 828 O O . ARG A 1 103 ? 12.430 -0.665 7.196 1.00 95.50 103 ARG A O 1
ATOM 835 N N . ASN A 1 104 ? 11.254 -1.550 5.516 1.00 95.31 104 ASN A N 1
ATOM 836 C CA . ASN A 1 104 ? 12.137 -1.096 4.453 1.00 95.31 104 ASN A CA 1
ATOM 837 C C . ASN A 1 104 ? 11.320 -0.225 3.506 1.00 95.31 104 ASN A C 1
ATOM 839 O O . ASN A 1 104 ? 10.282 -0.671 3.006 1.00 95.31 104 ASN A O 1
ATOM 843 N N . LEU A 1 105 ? 11.782 0.998 3.263 1.00 96.62 105 LEU A N 1
ATOM 844 C CA . LEU A 1 105 ? 11.157 1.922 2.326 1.00 96.62 105 LEU A CA 1
ATOM 845 C C . LEU A 1 105 ? 12.188 2.390 1.302 1.00 96.62 105 LEU A C 1
ATOM 847 O O . LEU A 1 105 ? 13.216 2.965 1.649 1.00 96.62 105 LEU A O 1
ATOM 851 N N . PHE A 1 106 ? 11.874 2.166 0.029 1.00 95.12 106 PHE A N 1
ATOM 852 C CA . PHE A 1 106 ? 12.627 2.713 -1.091 1.00 95.12 106 PHE A CA 1
ATOM 853 C C . PHE A 1 106 ? 11.889 3.928 -1.646 1.00 95.12 106 PHE A C 1
ATOM 855 O O . PHE A 1 106 ? 10.703 3.841 -1.975 1.00 95.12 106 PHE A O 1
ATOM 862 N N . VAL A 1 107 ? 12.590 5.051 -1.776 1.00 97.12 107 VAL A N 1
ATOM 863 C CA . VAL A 1 107 ? 12.065 6.283 -2.368 1.00 97.12 107 VAL A CA 1
ATOM 864 C C . VAL A 1 107 ? 12.916 6.646 -3.577 1.00 97.12 107 VAL A C 1
ATOM 866 O O . VAL A 1 107 ? 14.093 6.955 -3.464 1.00 97.12 107 VAL A O 1
ATOM 869 N N . TRP A 1 108 ? 12.331 6.617 -4.767 1.00 94.69 108 TRP A N 1
ATOM 870 C CA . TRP A 1 108 ? 12.997 7.050 -5.994 1.00 94.69 108 TRP A CA 1
ATOM 871 C C . TRP A 1 108 ? 12.028 7.879 -6.823 1.00 94.69 108 TRP A C 1
ATOM 873 O O . TRP A 1 108 ? 10.810 7.693 -6.737 1.00 94.69 108 TRP A O 1
ATOM 883 N N . ARG A 1 109 ? 12.562 8.826 -7.606 1.00 95.69 109 ARG A N 1
ATOM 884 C CA . ARG A 1 109 ? 11.764 9.760 -8.430 1.00 95.69 109 ARG A CA 1
ATOM 885 C C . ARG A 1 109 ? 10.701 10.524 -7.620 1.00 95.69 109 ARG A C 1
ATOM 887 O O . ARG A 1 109 ? 9.671 10.929 -8.154 1.00 95.69 109 ARG A O 1
ATOM 894 N N . SER A 1 110 ? 10.948 10.716 -6.327 1.00 97.50 110 SER A N 1
ATOM 895 C CA . SER A 1 110 ? 10.037 11.351 -5.381 1.00 97.50 110 SER A CA 1
ATOM 896 C C . SER A 1 110 ? 10.836 12.060 -4.295 1.00 97.50 110 SER A C 1
ATOM 898 O O . SER A 1 110 ? 11.872 11.570 -3.860 1.00 97.50 110 SER A O 1
ATOM 900 N N . ASN A 1 111 ? 10.326 13.197 -3.827 1.00 97.69 111 ASN A N 1
ATOM 901 C CA . ASN A 1 111 ? 10.824 13.871 -2.632 1.00 97.69 111 ASN A CA 1
ATOM 902 C C . ASN A 1 111 ? 9.750 13.796 -1.539 1.00 97.69 111 ASN A C 1
ATOM 904 O O . ASN A 1 111 ? 9.149 14.809 -1.181 1.00 97.69 111 ASN A O 1
ATOM 908 N N . LEU A 1 112 ? 9.467 12.581 -1.063 1.00 97.75 112 LEU A N 1
ATOM 909 C CA . LEU A 1 112 ? 8.373 12.294 -0.133 1.00 97.75 112 LEU A CA 1
ATOM 910 C C . LEU A 1 112 ? 8.418 13.194 1.106 1.00 97.75 112 LEU A C 1
ATOM 912 O O . LEU A 1 112 ? 7.427 13.849 1.420 1.00 97.75 112 LEU A O 1
ATOM 916 N N . LEU A 1 113 ? 9.573 13.269 1.769 1.00 97.56 113 LEU A N 1
ATOM 917 C CA . LEU A 1 113 ? 9.719 13.995 3.031 1.00 97.56 113 LEU A CA 1
ATOM 918 C C . LEU A 1 113 ? 9.821 15.512 2.838 1.00 97.56 113 LEU A C 1
ATOM 920 O O . LEU A 1 113 ? 9.559 16.250 3.775 1.00 97.56 113 LEU A O 1
ATOM 924 N N . GLY A 1 114 ? 10.161 15.993 1.641 1.00 96.19 114 GLY A N 1
ATOM 925 C CA . GLY A 1 114 ? 10.300 17.428 1.361 1.00 96.19 114 GLY A CA 1
ATOM 926 C C . GLY A 1 114 ? 9.216 18.031 0.472 1.00 96.19 114 GLY A C 1
ATOM 927 O O . GLY A 1 114 ? 9.343 19.186 0.077 1.00 96.19 114 GLY A O 1
ATOM 928 N N . SER A 1 115 ? 8.205 17.260 0.063 1.00 97.75 115 SER A N 1
ATOM 929 C CA . SER A 1 115 ? 7.189 17.736 -0.882 1.00 97.75 115 SER A CA 1
ATOM 930 C C . SER A 1 115 ? 5.823 17.092 -0.663 1.00 97.75 115 SER A C 1
ATOM 932 O O . SER A 1 115 ? 4.879 17.766 -0.257 1.00 97.75 115 SER A O 1
ATOM 934 N N . SER A 1 116 ? 5.678 15.791 -0.933 1.00 97.38 116 SER A N 1
ATOM 935 C CA . SER A 1 116 ? 4.352 15.167 -0.990 1.00 97.38 116 SER A CA 1
ATOM 936 C C . SER A 1 116 ? 3.842 14.640 0.352 1.00 97.38 116 SER A C 1
ATOM 938 O O . SER A 1 116 ? 2.655 14.318 0.423 1.00 97.38 116 SER A O 1
ATOM 940 N N . GLY A 1 117 ? 4.689 14.536 1.380 1.00 96.44 117 GLY A N 1
ATOM 941 C CA . GLY A 1 117 ? 4.373 14.019 2.713 1.00 96.44 117 GLY A CA 1
ATOM 942 C C . GLY A 1 117 ? 3.570 15.008 3.555 1.00 96.44 117 GLY A C 1
ATOM 943 O O . GLY A 1 117 ? 4.123 15.906 4.186 1.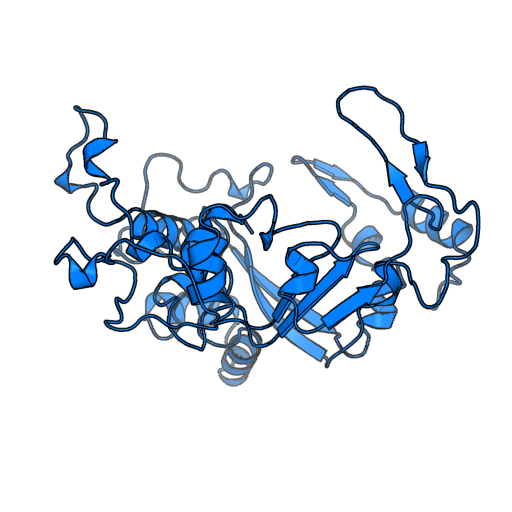00 96.44 117 GLY A O 1
ATOM 944 N N . LYS A 1 118 ? 2.244 14.845 3.568 1.00 97.94 118 LYS A N 1
ATOM 945 C CA . LYS A 1 118 ? 1.345 15.651 4.409 1.00 97.94 118 LYS A CA 1
ATOM 946 C C . LYS A 1 118 ? 1.492 15.165 5.845 1.00 97.94 118 LYS A C 1
ATOM 948 O O . LYS A 1 118 ? 1.507 13.959 6.076 1.00 97.94 118 LYS A O 1
ATOM 953 N N . GLY A 1 119 ? 1.612 16.101 6.784 1.00 97.00 119 GLY A N 1
ATOM 954 C CA . GLY A 1 119 ? 1.936 15.761 8.166 1.00 97.00 119 GLY A CA 1
ATOM 955 C C . GLY A 1 119 ? 3.413 15.405 8.352 1.00 97.00 119 GLY A C 1
ATOM 956 O O . GLY A 1 119 ? 3.719 14.408 8.994 1.00 97.00 119 GLY A O 1
ATOM 957 N N . HIS A 1 120 ? 4.319 16.203 7.775 1.00 98.44 120 HIS A N 1
ATOM 958 C CA . HIS A 1 120 ? 5.773 15.987 7.787 1.00 98.44 120 HIS A CA 1
ATOM 959 C C . HIS A 1 120 ? 6.321 15.557 9.159 1.00 98.44 120 HIS A C 1
ATOM 961 O O . HIS A 1 120 ? 6.967 14.520 9.265 1.00 98.44 120 HIS A O 1
ATOM 967 N N . GLU A 1 121 ? 5.979 16.278 10.226 1.00 98.62 121 GLU A N 1
ATOM 968 C CA . GLU A 1 121 ? 6.465 15.975 11.580 1.00 98.62 121 GLU A CA 1
ATOM 969 C C . GLU A 1 121 ? 6.050 14.583 12.086 1.00 98.62 121 GLU A C 1
ATOM 971 O O . GLU A 1 121 ? 6.761 13.967 12.877 1.00 98.62 121 GLU A O 1
ATOM 976 N N . TYR A 1 122 ? 4.927 14.048 11.602 1.00 98.62 122 TYR A N 1
ATOM 977 C CA . TYR A 1 122 ? 4.489 12.693 11.928 1.00 98.62 122 TYR A CA 1
ATOM 978 C C . TYR A 1 122 ? 5.308 11.625 11.195 1.00 98.62 122 TYR A C 1
ATOM 980 O O . TYR A 1 122 ? 5.532 10.551 11.751 1.00 98.62 122 TYR A O 1
ATOM 988 N N . PHE A 1 123 ? 5.799 11.908 9.982 1.00 98.62 123 PHE A N 1
ATOM 989 C CA . PHE A 1 123 ? 6.771 11.033 9.315 1.00 98.62 123 PHE A CA 1
ATOM 990 C C . PHE A 1 123 ? 8.063 10.961 10.132 1.00 98.62 123 PHE A C 1
ATOM 992 O O . PHE A 1 123 ? 8.535 9.864 10.424 1.00 98.62 123 PHE A O 1
ATOM 999 N N . LEU A 1 124 ? 8.593 12.118 10.538 1.00 98.69 124 LEU A N 1
ATOM 1000 C CA . LEU A 1 124 ? 9.820 12.214 11.332 1.00 98.69 124 LEU A CA 1
ATOM 1001 C C . LEU A 1 124 ? 9.688 11.453 12.654 1.00 98.69 124 LEU A C 1
ATOM 1003 O O . LEU A 1 124 ? 10.537 10.630 12.981 1.00 98.69 124 LEU A O 1
ATOM 1007 N N . LYS A 1 125 ? 8.577 11.657 13.367 1.00 98.56 125 LYS A N 1
ATOM 1008 C CA . LYS A 1 125 ? 8.292 10.973 14.630 1.00 98.56 125 LYS A CA 1
ATOM 1009 C C . LYS A 1 125 ? 8.109 9.462 14.463 1.00 98.56 125 LYS A C 1
ATOM 1011 O O . LYS A 1 125 ? 8.825 8.665 15.058 1.00 98.56 125 LYS A O 1
ATOM 1016 N N . TYR A 1 126 ? 7.129 9.051 13.661 1.00 98.62 126 TYR A N 1
ATOM 1017 C CA . TYR A 1 126 ? 6.630 7.677 13.704 1.00 98.62 126 TYR A CA 1
ATOM 1018 C C . TYR A 1 126 ? 7.316 6.739 12.720 1.00 98.62 126 TYR A C 1
ATOM 1020 O O . TYR A 1 126 ? 7.507 5.569 13.040 1.00 98.62 126 TYR A O 1
ATOM 1028 N N . LEU A 1 127 ? 7.718 7.227 11.545 1.00 97.69 127 LEU A N 1
ATOM 1029 C CA . LEU A 1 127 ? 8.460 6.397 10.597 1.00 97.69 127 LEU A CA 1
ATOM 1030 C C . LEU A 1 127 ? 9.959 6.431 10.865 1.00 97.69 127 LEU A C 1
ATOM 1032 O O . LEU A 1 127 ? 10.569 5.369 10.888 1.00 97.69 127 LEU A O 1
ATOM 1036 N N . LEU A 1 128 ? 10.536 7.618 11.066 1.00 98.25 128 LEU A N 1
ATOM 1037 C CA . LEU A 1 128 ? 11.990 7.775 11.178 1.00 98.25 128 LEU A CA 1
ATOM 1038 C C . LEU A 1 128 ? 12.495 7.705 12.626 1.00 98.25 128 LEU A C 1
ATOM 1040 O O . LEU A 1 128 ? 13.635 7.317 12.846 1.00 98.25 128 LEU A O 1
ATOM 1044 N N . GLY A 1 129 ? 11.675 8.067 13.618 1.00 97.81 129 GLY A N 1
ATOM 1045 C CA . GLY A 1 129 ? 12.103 8.090 15.022 1.00 97.81 129 GLY A CA 1
ATOM 1046 C C . GLY A 1 129 ? 13.083 9.224 15.338 1.00 97.81 129 GLY A C 1
ATOM 1047 O O . GLY A 1 129 ? 13.901 9.103 16.249 1.00 97.81 129 GLY A O 1
ATOM 1048 N N . THR A 1 130 ? 13.042 10.320 14.575 1.00 98.19 130 THR A N 1
ATOM 1049 C CA . THR A 1 130 ? 13.906 11.489 14.783 1.00 98.19 130 THR A CA 1
ATOM 1050 C C . THR A 1 130 ? 13.234 12.530 15.673 1.00 98.19 130 THR A C 1
ATOM 1052 O O . THR A 1 130 ? 12.053 12.439 16.011 1.00 98.19 130 THR A O 1
ATOM 1055 N N . GLN A 1 131 ? 13.973 13.597 15.997 1.00 97.56 131 GLN A N 1
ATOM 1056 C CA . GLN A 1 131 ? 13.350 14.813 16.514 1.00 97.56 131 GLN A CA 1
ATOM 1057 C C . GLN A 1 131 ? 12.256 15.303 15.557 1.00 97.56 131 GLN A C 1
ATOM 1059 O O . GLN A 1 131 ? 12.375 15.169 14.336 1.00 97.56 131 GLN A O 1
ATOM 1064 N N . HIS A 1 132 ? 11.197 15.860 16.137 1.00 98.31 132 HIS A N 1
ATOM 1065 C CA . HIS A 1 132 ? 10.013 16.306 15.419 1.00 98.31 132 HIS A CA 1
ATOM 1066 C C . HIS A 1 132 ? 9.395 17.539 16.087 1.00 98.31 132 HIS A C 1
ATOM 1068 O O . HIS A 1 132 ? 9.568 17.789 17.281 1.00 98.31 132 HIS A O 1
ATOM 1074 N N . GLY A 1 133 ? 8.580 18.260 15.327 1.00 98.12 133 GLY A N 1
ATOM 1075 C CA . GLY A 1 133 ? 7.863 19.465 15.727 1.00 98.12 133 GLY A CA 1
ATOM 1076 C C . GLY A 1 133 ? 6.382 19.269 16.061 1.00 98.12 133 GLY A C 1
ATOM 1077 O O . GLY A 1 133 ? 5.676 20.269 16.169 1.00 98.12 133 GLY A O 1
ATOM 1078 N N . VAL A 1 134 ? 5.871 18.038 16.215 1.00 97.94 134 VAL A N 1
ATOM 1079 C CA . VAL A 1 134 ? 4.469 17.796 16.631 1.00 97.94 134 VAL A CA 1
ATOM 1080 C C . VAL A 1 134 ? 4.161 18.516 17.955 1.00 97.94 134 VAL A C 1
ATOM 1082 O O . VAL A 1 134 ? 4.734 18.178 18.987 1.00 97.94 134 VAL A O 1
ATOM 1085 N N . GLN A 1 135 ? 3.247 19.493 17.919 1.00 97.12 135 GLN A N 1
ATOM 1086 C CA . GLN A 1 135 ? 2.858 20.307 19.085 1.00 97.12 135 GLN A CA 1
ATOM 1087 C C . GLN A 1 135 ? 1.605 19.784 19.803 1.00 97.12 135 GLN A C 1
ATOM 1089 O O . GLN A 1 135 ? 1.461 19.944 21.013 1.00 97.12 135 GLN A O 1
ATOM 1094 N N . GLY A 1 136 ? 0.669 19.205 19.046 1.00 92.81 136 GLY A N 1
ATOM 1095 C CA . GLY A 1 136 ? -0.600 18.711 19.574 1.00 92.81 136 GLY A CA 1
ATOM 1096 C C . GLY A 1 136 ? -0.429 17.464 20.439 1.00 92.81 136 GLY A C 1
ATOM 1097 O O . GLY A 1 136 ? 0.550 16.725 20.311 1.00 92.81 136 GLY A O 1
ATOM 1098 N N . LYS A 1 137 ? -1.414 17.213 21.301 1.00 95.81 137 LYS A N 1
ATOM 1099 C CA . LYS A 1 137 ? -1.539 15.954 22.037 1.00 95.81 137 LYS A CA 1
ATOM 1100 C C . LYS A 1 137 ? -2.333 14.956 21.195 1.00 95.81 137 LYS A C 1
ATOM 1102 O O . LYS A 1 137 ? -3.157 15.347 20.368 1.00 95.81 137 LYS A O 1
ATOM 1107 N N . ASP A 1 138 ? -2.042 13.672 21.368 1.00 97.06 138 ASP A N 1
ATOM 1108 C CA . ASP A 1 138 ? -2.818 12.627 20.706 1.00 97.06 138 ASP A CA 1
ATOM 1109 C C . ASP A 1 138 ? -4.158 12.397 21.425 1.00 97.06 138 ASP A C 1
ATOM 1111 O O . ASP A 1 138 ? -4.396 12.909 22.523 1.00 97.06 138 ASP A O 1
ATOM 1115 N N . LEU A 1 139 ? -5.044 11.620 20.800 1.00 96.75 139 LEU A N 1
ATOM 1116 C CA . LEU A 1 139 ? -6.362 11.294 21.344 1.00 96.75 139 LEU A CA 1
ATOM 1117 C C . LEU A 1 139 ? -6.282 10.681 22.749 1.00 96.75 139 LEU A C 1
ATOM 1119 O O . LEU A 1 139 ? -7.139 10.959 23.581 1.00 96.75 139 LEU A O 1
ATOM 1123 N N . GLY A 1 140 ? -5.249 9.891 23.055 1.00 95.12 140 GLY A N 1
ATOM 1124 C CA . GLY A 1 140 ? -5.078 9.293 24.378 1.00 95.12 140 GLY A CA 1
ATOM 1125 C C . GLY A 1 140 ? -4.800 10.341 25.451 1.00 95.12 140 GLY A C 1
ATOM 1126 O O . GLY A 1 140 ? -5.458 10.346 26.489 1.00 95.12 140 GLY A O 1
ATOM 1127 N N . ALA A 1 141 ? -3.867 11.253 25.182 1.00 95.06 141 ALA A N 1
ATOM 1128 C CA . ALA A 1 141 ? -3.492 12.320 26.106 1.00 95.06 141 ALA A CA 1
ATOM 1129 C C . ALA A 1 141 ? -4.567 13.414 26.253 1.00 95.06 141 ALA A C 1
ATOM 1131 O O . ALA A 1 141 ? -4.593 14.112 27.268 1.00 95.06 141 ALA A O 1
ATOM 1132 N N . GLU A 1 142 ? -5.445 13.576 25.263 1.00 94.56 142 GLU A N 1
ATOM 1133 C CA . GLU A 1 142 ? -6.600 14.480 25.339 1.00 94.56 142 GLU A CA 1
ATOM 1134 C C . GLU A 1 142 ? -7.860 13.826 25.929 1.00 94.56 142 GLU A C 1
ATOM 1136 O O . GLU A 1 142 ? -8.842 14.522 26.176 1.00 94.56 142 GLU A O 1
ATOM 1141 N N . GLY A 1 143 ? -7.853 12.510 26.168 1.00 92.69 143 GLY A N 1
ATOM 1142 C CA . GLY A 1 143 ? -9.053 11.777 26.587 1.00 92.69 143 GLY A CA 1
ATOM 1143 C C . GLY A 1 143 ? -10.129 11.701 25.496 1.00 92.69 143 GLY A C 1
ATOM 1144 O O . GLY A 1 143 ? -11.314 11.618 25.808 1.00 92.69 143 GLY A O 1
ATOM 1145 N N . GLY A 1 144 ? -9.721 11.769 24.228 1.00 90.69 144 GLY A N 1
ATOM 1146 C CA . GLY A 1 144 ? -10.589 11.647 23.064 1.00 90.69 144 GLY A CA 1
ATOM 1147 C C . GLY A 1 144 ? -11.046 10.212 22.787 1.00 90.69 144 GLY A C 1
ATOM 1148 O O . GLY A 1 144 ? -10.579 9.241 23.389 1.00 90.69 144 GLY A O 1
ATOM 1149 N N . ASP A 1 145 ? -11.966 10.091 21.831 1.00 91.25 145 ASP A N 1
ATOM 1150 C CA . ASP A 1 145 ? -12.563 8.818 21.432 1.00 91.25 145 ASP A CA 1
ATOM 1151 C C . ASP A 1 145 ? -11.519 7.927 20.735 1.00 91.25 145 ASP A C 1
ATOM 1153 O O . ASP A 1 145 ? -10.951 8.288 19.702 1.00 91.25 145 ASP A O 1
ATOM 1157 N N . LYS A 1 146 ? -11.256 6.746 21.303 1.00 95.25 146 LYS A N 1
ATOM 1158 C CA . LYS A 1 146 ? -10.336 5.756 20.722 1.00 95.25 146 LYS A CA 1
ATOM 1159 C C . LYS A 1 146 ? -11.035 4.962 19.607 1.00 95.25 146 LYS A C 1
ATOM 1161 O O . LYS A 1 146 ? -12.246 4.746 19.695 1.00 95.25 146 LYS A O 1
ATOM 1166 N N . PRO A 1 147 ? -10.300 4.498 18.578 1.00 97.19 147 PRO A N 1
ATOM 1167 C CA . PRO A 1 147 ? -10.857 3.614 17.556 1.00 97.19 147 PRO A CA 1
ATOM 1168 C C . PRO A 1 147 ? -11.409 2.317 18.160 1.00 97.19 147 PRO A C 1
ATOM 1170 O O . PRO A 1 147 ? -10.973 1.859 19.215 1.00 97.19 147 PRO A O 1
ATOM 1173 N N . SER A 1 148 ? -12.359 1.717 17.450 1.00 96.62 148 SER A N 1
ATOM 1174 C CA . SER A 1 148 ? -13.023 0.466 17.829 1.00 96.62 148 SER A CA 1
ATOM 1175 C C . SER A 1 148 ? -12.500 -0.758 17.071 1.00 96.62 148 SER A C 1
ATOM 1177 O O . SER A 1 148 ? -12.618 -1.880 17.558 1.00 96.62 148 SER A O 1
ATOM 1179 N N . GLU A 1 149 ? -11.921 -0.556 15.886 1.00 98.06 149 GLU A N 1
ATOM 1180 C CA . GLU A 1 149 ? -11.392 -1.610 15.011 1.00 98.06 149 GLU A CA 1
ATOM 1181 C C . GLU A 1 149 ? -9.863 -1.709 15.078 1.00 98.06 149 GLU A C 1
ATOM 1183 O O . GLU A 1 149 ? -9.295 -2.701 14.622 1.00 98.06 149 GLU A O 1
ATOM 1188 N N . VAL A 1 150 ? -9.210 -0.685 15.636 1.00 98.19 150 VAL A N 1
ATOM 1189 C CA . VAL A 1 150 ? -7.755 -0.578 15.766 1.00 98.19 150 VAL A CA 1
ATOM 1190 C C . VAL A 1 150 ? -7.348 -0.644 17.231 1.00 98.19 150 VAL A C 1
ATOM 1192 O O . VAL A 1 150 ? -7.905 0.055 18.077 1.00 98.19 150 VAL A O 1
ATOM 1195 N N . VAL A 1 151 ? -6.342 -1.458 17.540 1.00 98.06 151 VAL A N 1
ATOM 1196 C CA . VAL A 1 151 ? -5.764 -1.529 18.884 1.00 98.06 151 VAL A CA 1
ATOM 1197 C C . VAL A 1 151 ? -5.086 -0.202 19.234 1.00 98.06 151 VAL A C 1
ATOM 1199 O O . VAL A 1 151 ? -4.169 0.252 18.551 1.00 98.06 151 VAL A O 1
ATOM 1202 N N . TRP A 1 152 ? -5.517 0.413 20.336 1.00 98.06 152 TRP A N 1
ATOM 1203 C CA . TRP A 1 152 ? -4.870 1.600 20.887 1.00 98.06 152 TRP A CA 1
ATOM 1204 C C . TRP A 1 152 ? -3.744 1.213 21.846 1.00 98.06 152 TRP A C 1
ATOM 1206 O O . TRP A 1 152 ? -4.000 0.676 22.925 1.00 98.06 152 TRP A O 1
ATOM 1216 N N . HIS A 1 153 ? -2.511 1.579 21.501 1.00 96.94 153 HIS A N 1
ATOM 1217 C CA . HIS A 1 153 ? -1.373 1.531 22.420 1.00 96.94 153 HIS A CA 1
ATOM 1218 C C . HIS A 1 153 ? -1.177 2.899 23.075 1.00 96.94 153 HIS A C 1
ATOM 1220 O O . HIS A 1 153 ? -1.194 3.923 22.384 1.00 96.94 153 HIS A O 1
ATOM 1226 N N . GLU A 1 154 ? -0.998 2.927 24.401 1.00 94.25 154 GLU A N 1
ATOM 1227 C CA . GLU A 1 154 ? -0.752 4.173 25.149 1.00 94.25 154 GLU A CA 1
ATOM 1228 C C . GLU A 1 154 ? 0.456 4.920 24.584 1.00 94.25 154 GLU A C 1
ATOM 1230 O O . GLU A 1 154 ? 0.344 6.095 24.244 1.00 94.25 154 GLU A O 1
ATOM 1235 N N . ASN A 1 155 ? 1.554 4.195 24.369 1.00 93.69 155 ASN A N 1
ATOM 1236 C CA . ASN A 1 155 ? 2.720 4.675 23.642 1.00 93.69 155 ASN A CA 1
ATOM 1237 C C . ASN A 1 155 ? 2.707 4.065 22.239 1.00 93.69 155 ASN A C 1
ATOM 1239 O O . ASN A 1 155 ? 2.758 2.844 22.094 1.00 93.69 155 ASN A O 1
ATOM 1243 N N . ALA A 1 156 ? 2.618 4.909 21.214 1.00 94.81 156 ALA A N 1
ATOM 1244 C CA . ALA A 1 156 ? 2.726 4.462 19.829 1.00 94.81 156 ALA A CA 1
ATOM 1245 C C . ALA A 1 156 ? 4.146 3.978 19.511 1.00 94.81 156 ALA A C 1
ATOM 1247 O O . ALA A 1 156 ? 5.115 4.432 20.120 1.00 94.81 156 ALA A O 1
ATOM 1248 N N . ALA A 1 157 ? 4.271 3.117 18.503 1.00 97.12 157 ALA A N 1
ATOM 1249 C CA . ALA A 1 157 ? 5.573 2.780 17.945 1.00 97.12 157 ALA A CA 1
ATOM 1250 C C . ALA A 1 157 ? 6.145 3.980 17.169 1.00 97.12 157 ALA A C 1
ATOM 1252 O O . ALA A 1 157 ? 5.479 4.530 16.291 1.00 97.12 157 ALA A O 1
ATOM 1253 N N . GLU A 1 158 ? 7.382 4.356 17.480 1.00 98.06 158 GLU A N 1
ATOM 1254 C CA . GLU A 1 158 ? 8.174 5.377 16.786 1.00 98.06 158 GLU A CA 1
ATOM 1255 C C . GLU A 1 158 ? 9.369 4.717 16.088 1.00 98.06 158 GLU A C 1
ATOM 1257 O O . GLU A 1 158 ? 9.775 3.623 16.479 1.00 98.06 158 GLU A O 1
ATOM 1262 N N . GLY A 1 159 ? 9.919 5.353 15.047 1.00 97.94 159 GLY A N 1
ATOM 1263 C CA . GLY A 1 159 ? 11.032 4.774 14.280 1.00 97.94 159 GLY A CA 1
ATOM 1264 C C . GLY A 1 159 ? 10.692 3.430 13.633 1.00 97.94 159 GLY A C 1
ATOM 1265 O O . GLY A 1 159 ? 11.438 2.466 13.767 1.00 97.94 159 GLY A O 1
ATOM 1266 N N . LYS A 1 160 ? 9.527 3.337 12.981 1.00 98.44 160 LYS A N 1
ATOM 1267 C CA . LYS A 1 160 ? 9.030 2.086 12.381 1.00 98.44 160 LYS A CA 1
ATOM 1268 C C . LYS A 1 160 ? 9.903 1.557 11.236 1.00 98.44 160 LYS A C 1
ATOM 1270 O O . LYS A 1 160 ? 9.910 0.350 10.999 1.00 98.44 160 LYS A O 1
ATOM 1275 N N . LEU A 1 161 ? 10.590 2.436 10.504 1.00 98.12 161 LEU A N 1
ATOM 1276 C CA . LEU A 1 161 ? 11.496 2.029 9.433 1.00 98.12 161 LEU A CA 1
ATOM 1277 C C . LEU A 1 161 ? 12.832 1.567 10.020 1.00 98.12 161 LEU A C 1
ATOM 1279 O O . LEU A 1 161 ? 13.483 2.306 10.748 1.00 98.12 161 LEU A O 1
ATOM 1283 N N . ASP A 1 162 ? 13.256 0.369 9.629 1.00 97.56 162 ASP A N 1
ATOM 1284 C CA . ASP A 1 162 ? 14.612 -0.128 9.867 1.00 97.56 162 ASP A CA 1
ATOM 1285 C C . ASP A 1 162 ? 15.591 0.399 8.797 1.00 97.56 162 ASP A C 1
ATOM 1287 O O . ASP A 1 162 ? 16.794 0.454 9.041 1.00 97.56 162 ASP A O 1
ATOM 1291 N N . LEU A 1 163 ? 15.092 0.720 7.592 1.00 96.94 163 LEU A N 1
ATOM 1292 C CA . LEU A 1 163 ? 15.906 1.199 6.473 1.00 96.94 163 LEU A CA 1
ATOM 1293 C C . LEU A 1 163 ? 15.113 2.106 5.519 1.00 96.94 163 LEU A C 1
ATOM 1295 O O . LEU A 1 163 ? 14.114 1.687 4.918 1.00 96.94 163 LEU A O 1
ATOM 1299 N N . LEU A 1 164 ? 15.618 3.321 5.310 1.00 98.00 164 LEU A N 1
ATOM 1300 C CA . LEU A 1 164 ? 15.185 4.260 4.281 1.00 98.00 164 LEU A CA 1
ATOM 1301 C C . LEU A 1 164 ? 16.282 4.431 3.220 1.00 98.00 164 LEU A C 1
ATOM 1303 O O . LEU A 1 164 ? 17.339 5.011 3.476 1.00 98.00 164 LEU A O 1
ATOM 1307 N N . VAL A 1 165 ? 16.008 3.957 2.003 1.00 96.81 165 VAL A N 1
ATOM 1308 C CA . VAL A 1 165 ? 16.907 4.097 0.847 1.00 96.81 165 VAL A CA 1
ATOM 1309 C C . VAL A 1 165 ? 16.310 5.082 -0.146 1.00 96.81 165 VAL A C 1
ATOM 1311 O O . VAL A 1 165 ? 15.196 4.869 -0.629 1.00 96.81 165 VAL A O 1
ATOM 1314 N N . THR A 1 166 ? 17.062 6.123 -0.504 1.00 97.81 166 THR A N 1
ATOM 1315 C CA . THR A 1 166 ? 16.630 7.109 -1.502 1.00 97.81 166 THR A CA 1
ATOM 1316 C C . THR A 1 166 ? 17.542 7.127 -2.722 1.00 97.81 166 THR A C 1
ATOM 1318 O O . THR A 1 166 ? 18.760 7.210 -2.590 1.00 97.81 166 THR A O 1
ATOM 1321 N N . LEU A 1 167 ? 16.949 7.084 -3.917 1.00 96.38 167 LEU A N 1
ATOM 1322 C CA . LEU A 1 167 ? 17.646 7.272 -5.191 1.00 96.38 167 LEU A CA 1
ATOM 1323 C C . LEU A 1 167 ? 17.338 8.674 -5.720 1.00 96.38 167 LEU A C 1
ATOM 1325 O O . LEU A 1 167 ? 16.181 8.986 -6.024 1.00 96.38 167 LEU A O 1
ATOM 1329 N N . ASP A 1 168 ? 18.365 9.510 -5.849 1.00 96.69 168 ASP A N 1
ATOM 1330 C CA . ASP A 1 168 ? 18.225 10.882 -6.344 1.00 96.69 168 ASP A CA 1
ATOM 1331 C C . ASP A 1 168 ? 19.535 11.352 -7.000 1.00 96.69 168 ASP A C 1
ATOM 1333 O O . ASP A 1 168 ? 20.623 10.888 -6.659 1.00 96.69 168 ASP A O 1
ATOM 1337 N N . PHE A 1 169 ? 19.430 12.245 -7.984 1.00 94.06 169 PHE A N 1
ATOM 1338 C CA . PHE A 1 169 ? 20.583 12.863 -8.654 1.00 94.06 169 PHE A CA 1
ATOM 1339 C C . PHE A 1 169 ? 20.998 14.172 -7.967 1.00 94.06 169 PHE A C 1
ATOM 1341 O O . PHE A 1 169 ? 21.994 14.795 -8.331 1.00 94.06 169 PHE A O 1
ATOM 1348 N N . ARG A 1 170 ? 20.225 14.616 -6.969 1.00 96.31 170 ARG A N 1
ATOM 1349 C CA . ARG A 1 170 ? 20.540 15.744 -6.088 1.00 96.31 170 ARG A CA 1
ATOM 1350 C C . ARG A 1 170 ? 20.270 15.366 -4.635 1.00 96.31 170 ARG A C 1
ATOM 1352 O O . ARG A 1 170 ? 19.387 14.566 -4.351 1.00 96.31 170 ARG A O 1
ATOM 1359 N N . MET A 1 171 ? 20.959 16.012 -3.698 1.00 97.56 171 MET A N 1
ATOM 1360 C CA . MET A 1 171 ? 20.705 15.828 -2.265 1.00 97.56 171 MET A CA 1
ATOM 1361 C C . MET A 1 171 ? 19.386 16.512 -1.860 1.00 97.56 171 MET A C 1
ATOM 1363 O O . MET A 1 171 ? 19.368 17.679 -1.467 1.00 97.56 171 MET A O 1
ATOM 1367 N N . SER A 1 172 ? 18.257 15.823 -2.034 1.00 97.94 172 SER A N 1
ATOM 1368 C CA . SER A 1 172 ? 16.935 16.326 -1.651 1.00 97.94 172 SER A CA 1
ATOM 1369 C C . SER A 1 172 ? 16.695 16.223 -0.140 1.00 97.94 172 SER A C 1
ATOM 1371 O O . SER A 1 172 ? 17.458 15.591 0.586 1.00 97.94 172 SER A O 1
ATOM 1373 N N . THR A 1 173 ? 15.611 16.830 0.358 1.00 97.69 173 THR A N 1
ATOM 1374 C CA . THR A 1 173 ? 15.213 16.693 1.771 1.00 97.69 173 THR A CA 1
ATOM 1375 C C . THR A 1 173 ? 15.043 15.229 2.154 1.00 97.69 173 THR A C 1
ATOM 1377 O O . THR A 1 173 ? 15.469 14.831 3.226 1.00 97.69 173 THR A O 1
ATOM 1380 N N . THR A 1 174 ? 14.472 14.407 1.270 1.00 98.31 174 THR A N 1
ATOM 1381 C CA . THR A 1 174 ? 14.336 12.971 1.546 1.00 98.31 174 THR A CA 1
ATOM 1382 C C . THR A 1 174 ? 15.706 12.307 1.685 1.00 98.31 174 THR A C 1
ATOM 1384 O O . THR A 1 174 ? 15.905 11.565 2.641 1.00 98.31 174 THR A O 1
ATOM 1387 N N . CYS A 1 175 ? 16.674 12.633 0.819 1.00 98.12 175 CYS A N 1
ATOM 1388 C CA . CYS A 1 175 ? 18.046 12.132 0.940 1.00 98.12 175 CYS A CA 1
ATOM 1389 C C . CYS A 1 175 ? 18.699 12.514 2.275 1.00 98.12 175 CYS A C 1
ATOM 1391 O O . CYS A 1 175 ? 19.328 11.664 2.891 1.00 98.12 175 CYS A O 1
ATOM 1393 N N . LEU A 1 176 ? 18.513 13.755 2.745 1.00 97.94 176 LEU A N 1
ATOM 1394 C CA . LEU A 1 176 ? 19.084 14.226 4.017 1.00 97.94 176 LEU A CA 1
ATOM 1395 C C . LEU A 1 176 ? 18.602 13.428 5.237 1.00 97.94 176 LEU A C 1
ATOM 1397 O O . LEU A 1 176 ? 19.317 13.358 6.230 1.00 97.94 176 LEU A O 1
ATOM 1401 N N . TYR A 1 177 ? 17.403 12.852 5.162 1.00 98.06 177 TYR A N 1
ATOM 1402 C CA . TYR A 1 177 ? 16.821 12.015 6.211 1.00 98.06 177 TYR A CA 1
ATOM 1403 C C . TYR A 1 177 ? 16.974 10.505 5.949 1.00 98.06 177 TYR A C 1
ATOM 1405 O O . TYR A 1 177 ? 16.473 9.708 6.736 1.00 98.06 177 TYR A O 1
ATOM 1413 N N . SER A 1 178 ? 17.598 10.097 4.840 1.00 98.12 178 SER A N 1
ATOM 1414 C CA . SER A 1 178 ? 17.742 8.682 4.469 1.00 98.12 178 SER A CA 1
ATOM 1415 C C . SER A 1 178 ? 18.995 8.058 5.068 1.00 98.12 178 SER A C 1
ATOM 1417 O O . SER A 1 178 ? 20.023 8.720 5.180 1.00 98.12 178 SER A O 1
ATOM 1419 N N . ASP A 1 179 ? 18.938 6.757 5.350 1.00 98.19 179 ASP A N 1
ATOM 1420 C CA . ASP A 1 179 ? 20.103 5.984 5.792 1.00 98.19 179 ASP A CA 1
ATOM 1421 C C . ASP A 1 179 ? 21.088 5.755 4.640 1.00 98.19 179 ASP A C 1
ATOM 1423 O O . ASP A 1 179 ? 22.305 5.798 4.816 1.00 98.19 179 ASP A O 1
ATOM 1427 N N . ILE A 1 180 ? 20.553 5.508 3.439 1.00 97.50 180 ILE A N 1
ATOM 1428 C CA . ILE A 1 180 ? 21.334 5.270 2.225 1.00 97.50 180 ILE A CA 1
ATOM 1429 C C . ILE A 1 180 ? 20.829 6.185 1.114 1.00 97.50 180 ILE A C 1
ATOM 1431 O O . ILE A 1 180 ? 19.639 6.206 0.792 1.00 97.50 180 ILE A O 1
ATOM 1435 N N . VAL A 1 181 ? 21.762 6.893 0.480 1.00 96.94 181 VAL A N 1
ATOM 1436 C CA . VAL A 1 181 ? 21.510 7.679 -0.729 1.00 96.94 181 VAL A CA 1
ATOM 1437 C C . VAL A 1 181 ? 22.270 7.048 -1.885 1.00 96.94 181 VAL A C 1
ATOM 1439 O O . VAL A 1 181 ? 23.487 6.884 -1.821 1.00 96.94 181 VAL A O 1
ATOM 1442 N N . LEU A 1 182 ? 21.546 6.688 -2.939 1.00 90.81 182 LEU A N 1
ATOM 1443 C CA . LEU A 1 182 ? 22.105 6.100 -4.149 1.00 90.81 182 LEU A CA 1
ATOM 1444 C C . LEU A 1 182 ? 22.057 7.137 -5.284 1.00 90.81 182 LEU A C 1
ATOM 1446 O O . LEU A 1 182 ? 20.967 7.615 -5.615 1.00 90.81 182 LEU A O 1
ATOM 1450 N N . PRO A 1 183 ? 23.201 7.497 -5.893 1.00 92.00 183 PRO A N 1
ATOM 1451 C CA . PRO A 1 183 ? 23.221 8.459 -6.988 1.00 92.00 183 PRO A CA 1
ATOM 1452 C C . PRO A 1 183 ? 22.573 7.850 -8.238 1.00 92.00 183 PRO A C 1
ATOM 1454 O O . PRO A 1 183 ? 23.051 6.847 -8.778 1.00 92.00 183 PRO A O 1
ATOM 1457 N N . THR A 1 184 ? 21.475 8.450 -8.705 1.00 90.19 184 THR A N 1
ATOM 1458 C CA . THR A 1 184 ? 20.814 8.044 -9.961 1.00 90.19 184 THR A CA 1
ATOM 1459 C C . THR A 1 184 ? 21.210 8.967 -11.113 1.00 90.19 184 THR A C 1
ATOM 1461 O O . THR A 1 184 ? 21.565 10.125 -10.901 1.00 90.19 184 THR A O 1
ATOM 1464 N N . ALA A 1 185 ? 21.150 8.462 -12.344 1.00 90.06 185 ALA A N 1
ATOM 1465 C CA . ALA A 1 185 ? 21.418 9.245 -13.548 1.00 90.06 185 ALA A CA 1
ATOM 1466 C C . ALA A 1 185 ? 20.378 10.368 -13.741 1.00 90.06 185 ALA A C 1
ATOM 1468 O O . ALA A 1 185 ? 19.171 10.168 -13.529 1.00 90.06 185 ALA A O 1
ATOM 1469 N N . THR A 1 186 ? 20.824 11.537 -14.210 1.00 93.25 186 THR A N 1
ATOM 1470 C CA . THR A 1 186 ? 19.906 12.605 -14.623 1.00 93.25 186 THR A CA 1
ATOM 1471 C C . THR A 1 186 ? 19.110 12.191 -15.865 1.00 93.25 186 THR A C 1
ATOM 1473 O O . THR A 1 186 ? 19.367 11.170 -16.509 1.00 93.25 186 THR A O 1
ATOM 1476 N N . TRP A 1 187 ? 18.120 12.997 -16.246 1.00 91.56 187 TRP A N 1
ATOM 1477 C CA . TRP A 1 187 ? 17.296 12.727 -17.429 1.00 91.56 187 TRP A CA 1
ATOM 1478 C C . TRP A 1 187 ? 18.078 12.749 -18.752 1.00 91.56 187 TRP A C 1
ATOM 1480 O O . TRP A 1 187 ? 17.606 12.171 -19.725 1.00 91.56 187 TRP A O 1
ATOM 1490 N N . TYR A 1 188 ? 19.257 13.380 -18.793 1.00 93.19 188 TYR A N 1
ATOM 1491 C CA . TYR A 1 188 ? 20.119 13.448 -19.982 1.00 93.19 188 TYR A CA 1
ATOM 1492 C C . TYR A 1 188 ? 21.172 12.337 -20.043 1.00 93.19 188 TYR A C 1
ATOM 1494 O O . TYR A 1 188 ? 21.948 12.272 -20.991 1.00 93.19 188 TYR A O 1
ATOM 1502 N N . GLU A 1 189 ? 21.204 11.446 -19.057 1.00 91.12 189 GLU A N 1
ATOM 1503 C CA . GLU A 1 189 ? 22.221 10.396 -18.928 1.00 91.12 189 GLU A CA 1
ATOM 1504 C C . GLU A 1 189 ? 21.609 8.986 -19.013 1.00 91.12 189 GLU A C 1
ATOM 1506 O O . GLU A 1 189 ? 22.284 7.983 -18.776 1.00 91.12 189 GLU A O 1
ATOM 1511 N N . LYS A 1 190 ? 20.318 8.888 -19.369 1.00 88.69 190 LYS A N 1
ATOM 1512 C CA . LYS A 1 190 ? 19.583 7.622 -19.474 1.00 88.69 190 LYS A CA 1
ATOM 1513 C C . LYS A 1 190 ? 18.584 7.604 -20.626 1.00 88.69 190 LYS A C 1
ATOM 1515 O O . LYS A 1 190 ? 18.144 8.648 -21.099 1.00 88.69 190 LYS A O 1
ATOM 1520 N N . ASN A 1 191 ? 18.219 6.392 -21.039 1.00 89.56 191 ASN A N 1
ATOM 1521 C CA . ASN A 1 191 ? 17.159 6.157 -22.012 1.00 89.56 191 ASN A CA 1
ATOM 1522 C C . ASN A 1 191 ? 15.866 5.791 -21.278 1.00 89.56 191 ASN A C 1
ATOM 1524 O O . ASN A 1 191 ? 15.884 4.920 -20.411 1.00 89.56 191 ASN A O 1
ATOM 1528 N N . ASP A 1 192 ? 14.770 6.463 -21.618 1.00 93.06 192 ASP A N 1
ATOM 1529 C CA . ASP A 1 192 ? 13.428 6.213 -21.074 1.00 93.06 192 ASP A CA 1
ATOM 1530 C C . ASP A 1 192 ? 12.372 6.780 -22.046 1.00 93.06 192 ASP A C 1
ATOM 1532 O O . ASP A 1 192 ? 12.731 7.391 -23.054 1.00 93.06 192 ASP A O 1
ATOM 1536 N N . LEU A 1 193 ? 11.081 6.615 -21.762 1.00 94.62 193 LEU A N 1
ATOM 1537 C CA . LEU A 1 193 ? 9.979 7.190 -22.542 1.00 94.62 193 LEU A CA 1
ATOM 1538 C C . LEU A 1 193 ? 9.126 8.131 -21.682 1.00 94.62 193 LEU A C 1
ATOM 1540 O O . LEU A 1 193 ? 8.960 7.927 -20.480 1.00 94.62 193 LEU A O 1
ATOM 1544 N N . ASN A 1 194 ? 8.560 9.170 -22.301 1.00 96.31 194 ASN A N 1
ATOM 1545 C CA . ASN A 1 194 ? 7.648 10.108 -21.651 1.00 96.31 194 ASN A CA 1
ATOM 1546 C C . ASN A 1 194 ? 6.387 10.344 -22.501 1.00 96.31 194 ASN A C 1
ATOM 1548 O O . ASN A 1 194 ? 6.446 10.395 -23.733 1.00 96.31 194 ASN A O 1
ATOM 1552 N N . THR A 1 195 ? 5.254 10.487 -21.813 1.00 97.00 195 THR A N 1
ATOM 1553 C CA . THR A 1 195 ? 3.935 10.840 -22.353 1.00 97.00 195 THR A CA 1
ATOM 1554 C C . THR A 1 195 ? 3.209 11.754 -21.361 1.00 97.00 195 THR A C 1
ATOM 1556 O O . THR A 1 195 ? 3.454 11.669 -20.156 1.00 97.00 195 THR A O 1
ATOM 1559 N N . SER A 1 196 ? 2.264 12.569 -21.834 1.00 96.94 196 SER A N 1
ATOM 1560 C CA . SER A 1 196 ? 1.429 13.438 -20.990 1.00 96.94 196 SER A CA 1
ATOM 1561 C C . SER A 1 196 ? 0.007 13.548 -21.541 1.00 96.94 196 SER A C 1
ATOM 1563 O O . SER A 1 196 ? -0.184 13.487 -22.751 1.00 96.94 196 SER A O 1
ATOM 1565 N N . ASP A 1 197 ? -0.976 13.791 -20.671 1.00 97.12 197 ASP A N 1
ATOM 1566 C CA . ASP A 1 197 ? -2.369 14.093 -21.031 1.00 97.12 197 ASP A CA 1
ATOM 1567 C C . ASP A 1 197 ? -2.505 15.306 -21.971 1.00 97.12 197 ASP A C 1
ATOM 1569 O O . ASP A 1 197 ? -3.482 15.427 -22.707 1.00 97.12 197 ASP A O 1
ATOM 1573 N N . MET A 1 198 ? -1.526 16.216 -21.955 1.00 97.00 198 MET A N 1
ATOM 1574 C CA . MET A 1 198 ? -1.586 17.493 -22.673 1.00 97.00 198 MET A CA 1
ATOM 1575 C C . MET A 1 198 ? -1.469 17.359 -24.198 1.00 97.00 198 MET A C 1
ATOM 1577 O O . MET A 1 198 ? -1.829 18.290 -24.918 1.00 97.00 198 MET A O 1
ATOM 1581 N N . HIS A 1 199 ? -0.934 16.247 -24.707 1.00 97.75 199 HIS A N 1
ATOM 1582 C CA . HIS A 1 199 ? -0.708 16.043 -26.139 1.00 97.75 199 HIS A CA 1
ATOM 1583 C C . HIS A 1 199 ? -0.579 14.551 -26.498 1.00 97.75 199 HIS A C 1
ATOM 1585 O O . HIS A 1 199 ? -0.176 13.748 -25.661 1.00 97.75 199 HIS A O 1
ATOM 1591 N N . PRO A 1 200 ? -0.798 14.151 -27.762 1.00 97.69 200 PRO A N 1
ATOM 1592 C CA . PRO A 1 200 ? -0.793 12.737 -28.152 1.00 97.69 200 PRO A CA 1
ATOM 1593 C C . PRO A 1 200 ? 0.599 12.158 -28.481 1.00 97.69 200 PRO A C 1
ATOM 1595 O O . PRO A 1 200 ? 0.687 11.059 -29.024 1.00 97.69 200 PRO A O 1
ATOM 1598 N N . PHE A 1 201 ? 1.693 12.883 -28.226 1.00 97.50 201 PHE A N 1
ATOM 1599 C CA . PHE A 1 201 ? 3.044 12.431 -28.573 1.00 97.50 201 PHE A CA 1
ATOM 1600 C C . PHE A 1 201 ? 3.671 11.538 -27.496 1.00 97.50 201 PHE A C 1
ATOM 1602 O O . PHE A 1 201 ? 3.610 11.851 -26.307 1.00 97.50 201 PHE A O 1
ATOM 1609 N N . ILE A 1 202 ? 4.353 10.481 -27.948 1.00 97.75 202 ILE A N 1
ATOM 1610 C CA . ILE A 1 202 ? 5.341 9.725 -27.173 1.00 97.75 202 ILE A CA 1
ATOM 1611 C C . ILE A 1 202 ? 6.739 10.125 -27.641 1.00 97.75 202 ILE A C 1
ATOM 1613 O O . ILE A 1 202 ? 7.000 10.170 -28.845 1.00 97.75 202 ILE A O 1
ATOM 1617 N N . HIS A 1 203 ? 7.638 10.434 -26.708 1.00 97.06 203 HIS A N 1
ATOM 1618 C CA . HIS A 1 203 ? 9.009 10.817 -27.039 1.00 97.06 203 HIS A CA 1
ATOM 1619 C C . HIS A 1 203 ? 10.017 10.269 -26.017 1.00 97.06 203 HIS A C 1
ATOM 1621 O O . HIS A 1 203 ? 9.662 10.051 -24.854 1.00 97.06 203 HIS A O 1
ATOM 1627 N N . PRO A 1 204 ? 11.273 10.025 -26.429 1.00 96.19 204 PRO A N 1
ATOM 1628 C CA . PRO A 1 204 ? 12.279 9.462 -25.543 1.00 96.19 204 PRO A CA 1
ATOM 1629 C C . PRO A 1 204 ? 12.937 10.516 -24.645 1.00 96.19 204 PRO A C 1
ATOM 1631 O O . PRO A 1 204 ? 13.006 11.701 -24.978 1.00 96.19 204 PRO A O 1
ATOM 1634 N N . LEU A 1 205 ? 13.483 10.046 -23.526 1.00 94.31 205 LEU A N 1
ATOM 1635 C CA . LEU A 1 205 ? 14.706 10.583 -22.939 1.00 94.31 205 LEU A CA 1
ATOM 1636 C C . LEU A 1 205 ? 15.868 9.853 -23.612 1.00 94.31 205 LEU A C 1
ATOM 1638 O O . LEU A 1 205 ? 15.800 8.641 -23.824 1.00 94.31 205 LEU A O 1
ATOM 1642 N N . SER A 1 206 ? 16.915 10.583 -23.980 1.00 90.69 206 SER A N 1
ATOM 1643 C CA . SER A 1 206 ? 18.083 10.003 -24.633 1.00 90.69 206 SER A CA 1
ATOM 1644 C C . SER A 1 206 ? 19.337 10.333 -23.856 1.00 90.69 206 SER A C 1
ATOM 1646 O O . SER A 1 206 ? 19.557 11.470 -23.437 1.00 90.69 206 SER A O 1
ATOM 1648 N N . LYS A 1 207 ? 20.173 9.313 -23.712 1.00 90.44 207 LYS A N 1
ATOM 1649 C CA . LYS A 1 207 ? 21.486 9.420 -23.105 1.00 90.44 207 LYS A CA 1
ATOM 1650 C C . LYS A 1 207 ? 22.404 10.275 -23.984 1.00 90.44 207 LYS A C 1
ATOM 1652 O O . LYS A 1 207 ? 22.906 9.807 -25.002 1.00 90.44 207 LYS A O 1
ATOM 1657 N N . ALA A 1 208 ? 22.614 11.526 -23.586 1.00 92.62 208 ALA A N 1
ATOM 1658 C CA . ALA A 1 208 ? 23.548 12.442 -24.230 1.00 92.62 208 ALA A CA 1
ATOM 1659 C C . ALA A 1 208 ? 25.005 12.075 -23.908 1.00 92.62 208 ALA A C 1
ATOM 1661 O O . ALA A 1 208 ? 25.867 12.158 -24.780 1.00 92.62 208 ALA A O 1
ATOM 1662 N N . VAL A 1 209 ? 25.263 11.648 -22.667 1.00 89.44 209 VAL A N 1
ATOM 1663 C CA . VAL A 1 209 ? 26.566 11.184 -22.160 1.00 89.44 209 VAL A CA 1
ATOM 1664 C C . VAL A 1 209 ? 26.380 10.044 -21.153 1.00 89.44 209 VAL A C 1
ATOM 1666 O O . VAL A 1 209 ? 25.273 9.810 -20.664 1.00 89.44 209 VAL A O 1
ATOM 1669 N N . ASP A 1 210 ? 27.454 9.311 -20.852 1.00 87.44 210 ASP A N 1
ATOM 1670 C CA . ASP A 1 210 ? 27.479 8.359 -19.734 1.00 87.44 210 ASP A CA 1
ATOM 1671 C C . ASP A 1 210 ? 27.154 9.054 -18.401 1.00 87.44 210 ASP A C 1
ATOM 1673 O O . ASP A 1 210 ? 27.599 10.188 -18.218 1.00 87.44 210 ASP A O 1
ATOM 1677 N N . PRO A 1 211 ? 26.395 8.413 -17.479 1.00 86.38 211 PRO A N 1
ATOM 1678 C CA . PRO A 1 211 ? 26.143 8.983 -16.162 1.00 86.38 211 PRO A CA 1
ATOM 1679 C C . PRO A 1 211 ? 27.443 9.386 -15.475 1.00 86.38 211 PRO A C 1
ATOM 1681 O O . PRO A 1 211 ? 28.370 8.580 -15.368 1.00 86.38 211 PRO A O 1
ATOM 1684 N N . ALA A 1 212 ? 27.510 10.630 -15.010 1.00 81.69 212 ALA A N 1
ATOM 1685 C CA . ALA A 1 212 ? 28.699 11.127 -14.344 1.00 81.69 212 ALA A CA 1
ATOM 1686 C C . ALA A 1 212 ? 28.981 10.379 -13.023 1.00 81.69 212 ALA A C 1
ATOM 1688 O O . ALA A 1 212 ? 28.070 10.027 -12.260 1.00 81.69 212 ALA A O 1
ATOM 1689 N N . TRP A 1 213 ? 30.273 10.200 -12.730 1.00 91.50 213 TRP A N 1
ATOM 1690 C CA . TRP A 1 213 ? 30.801 9.510 -11.544 1.00 91.50 213 TRP A CA 1
ATOM 1691 C C . TRP A 1 213 ? 30.315 8.055 -11.416 1.00 91.50 213 TRP A C 1
ATOM 1693 O O . TRP A 1 213 ? 30.479 7.269 -12.343 1.00 91.50 213 TRP A O 1
ATOM 1703 N N . GLU A 1 214 ? 29.777 7.672 -10.255 1.00 81.44 214 GLU A N 1
ATOM 1704 C CA . GLU A 1 214 ? 29.313 6.309 -9.956 1.00 81.44 214 GLU A CA 1
ATOM 1705 C C . GLU A 1 214 ? 27.789 6.157 -10.098 1.00 81.44 214 GLU A C 1
ATOM 1707 O O . GLU A 1 214 ? 27.215 5.158 -9.657 1.00 81.44 214 GLU A O 1
ATOM 1712 N N . SER A 1 215 ? 27.123 7.143 -10.707 1.00 64.50 215 SER A N 1
ATOM 1713 C CA . SER A 1 215 ? 25.670 7.148 -10.883 1.00 64.50 215 SER A CA 1
ATOM 1714 C C . SER A 1 215 ? 25.213 5.990 -11.774 1.00 64.50 215 SER A C 1
ATOM 1716 O O . SER A 1 215 ? 25.852 5.661 -12.774 1.00 64.50 215 SER A O 1
ATOM 1718 N N . ARG A 1 216 ? 24.079 5.367 -11.435 1.00 68.75 216 ARG A N 1
ATOM 1719 C CA . ARG A 1 216 ? 23.485 4.263 -12.216 1.00 68.75 216 ARG A CA 1
ATOM 1720 C C . ARG A 1 216 ? 22.017 4.525 -12.528 1.00 68.75 216 ARG A C 1
ATOM 1722 O O . ARG A 1 216 ? 21.408 5.437 -11.977 1.00 68.75 216 ARG A O 1
ATOM 1729 N N . SER A 1 217 ? 21.444 3.739 -13.437 1.00 66.56 217 SER A N 1
ATOM 1730 C CA . SER A 1 217 ? 20.004 3.782 -13.690 1.00 66.56 217 SER A CA 1
ATOM 1731 C C . SER A 1 217 ? 19.231 3.096 -12.553 1.00 66.56 217 SER A C 1
ATOM 1733 O O . SER A 1 217 ? 19.744 2.166 -11.928 1.00 66.56 217 SER A O 1
ATOM 1735 N N . ASP A 1 218 ? 17.981 3.511 -12.309 1.00 69.38 218 ASP A N 1
ATOM 1736 C CA . ASP A 1 218 ? 17.118 2.918 -11.268 1.00 69.38 218 ASP A CA 1
ATOM 1737 C C . ASP A 1 218 ? 16.919 1.393 -11.466 1.00 69.38 218 ASP A C 1
ATOM 1739 O O . ASP A 1 218 ? 16.707 0.653 -10.506 1.00 69.38 218 ASP A O 1
ATOM 1743 N N . TRP A 1 219 ? 17.022 0.916 -12.714 1.00 60.75 219 TRP A N 1
ATOM 1744 C CA . TRP A 1 219 ? 16.879 -0.488 -13.111 1.00 60.75 219 TRP A CA 1
ATOM 1745 C C . TRP A 1 219 ? 17.984 -1.395 -12.550 1.00 60.75 219 TRP A C 1
ATOM 1747 O O . TRP A 1 219 ? 17.726 -2.540 -12.185 1.00 60.75 219 TRP A O 1
ATOM 1757 N N . ASP A 1 220 ? 19.214 -0.895 -12.425 1.00 57.38 220 ASP A N 1
ATOM 1758 C CA . ASP A 1 220 ? 20.378 -1.735 -12.111 1.00 57.38 220 ASP A CA 1
ATOM 1759 C C . ASP A 1 220 ? 20.506 -2.100 -10.617 1.00 57.38 220 ASP A C 1
ATOM 1761 O O . ASP A 1 220 ? 21.340 -2.938 -10.254 1.00 57.38 220 ASP A O 1
ATOM 1765 N N . ILE A 1 221 ? 19.698 -1.479 -9.748 1.00 53.69 221 ILE A N 1
ATOM 1766 C CA . ILE A 1 221 ? 19.897 -1.444 -8.288 1.00 53.69 221 ILE A CA 1
ATOM 1767 C C . ILE A 1 221 ? 19.189 -2.588 -7.517 1.00 53.69 221 ILE A C 1
ATOM 1769 O O . ILE A 1 221 ? 19.645 -2.951 -6.435 1.00 53.69 221 ILE A O 1
ATOM 1773 N N . TYR A 1 222 ? 18.141 -3.236 -8.041 1.00 58.97 222 TYR A N 1
ATOM 1774 C CA . TYR A 1 222 ? 17.328 -4.208 -7.271 1.00 58.97 222 TYR A CA 1
ATOM 1775 C C . TYR A 1 222 ? 17.664 -5.695 -7.560 1.00 58.97 222 TYR A C 1
ATOM 1777 O O . TYR A 1 222 ? 17.438 -6.146 -8.682 1.00 58.97 222 TYR A O 1
ATOM 1785 N N . LYS A 1 223 ? 18.160 -6.499 -6.579 1.00 49.44 223 LYS A N 1
ATOM 1786 C CA . LYS A 1 223 ? 18.452 -7.959 -6.756 1.00 49.44 223 LYS A CA 1
ATOM 1787 C C . LYS A 1 223 ? 18.324 -8.870 -5.493 1.00 49.44 223 LYS A C 1
ATOM 1789 O O . LYS A 1 223 ? 19.122 -8.738 -4.575 1.00 49.44 223 LYS A O 1
ATOM 1794 N N . GLY A 1 224 ? 17.437 -9.889 -5.558 1.00 41.84 224 GLY A N 1
ATOM 1795 C CA . GLY A 1 224 ? 17.590 -11.286 -5.035 1.00 41.84 224 GLY A CA 1
ATOM 1796 C C . GLY A 1 224 ? 16.988 -11.711 -3.662 1.00 41.84 224 GLY A C 1
ATOM 1797 O O . GLY A 1 224 ? 17.060 -10.914 -2.741 1.00 41.84 224 GLY A O 1
ATOM 1798 N N . LEU A 1 225 ? 16.466 -12.969 -3.528 1.00 43.97 225 LEU A N 1
ATOM 1799 C CA . LEU A 1 225 ? 16.209 -13.816 -2.296 1.00 43.97 225 LEU A CA 1
ATOM 1800 C C . LEU A 1 225 ? 15.905 -15.337 -2.638 1.00 43.97 225 LEU A C 1
ATOM 1802 O O . LEU A 1 225 ? 16.369 -15.735 -3.685 1.00 43.97 225 LEU A O 1
ATOM 1806 N N . GLY A 1 226 ? 15.176 -16.208 -1.862 1.00 50.69 226 GLY A N 1
ATOM 1807 C CA . GLY A 1 226 ? 14.808 -17.674 -2.124 1.00 50.69 226 GLY A CA 1
ATOM 1808 C C . GLY A 1 226 ? 13.447 -18.157 -2.806 1.00 50.69 226 GLY A C 1
ATOM 1809 O O . GLY A 1 226 ? 12.557 -17.383 -3.076 1.00 50.69 226 GLY A O 1
ATOM 1810 N N . LEU A 1 227 ? 13.205 -19.428 -3.201 1.00 70.31 227 LEU A N 1
ATOM 1811 C CA . LEU A 1 227 ? 11.902 -19.809 -3.854 1.00 70.31 227 LEU A CA 1
ATOM 1812 C C . LEU A 1 227 ? 10.815 -20.045 -2.790 1.00 70.31 227 LEU A C 1
ATOM 1814 O O . LEU A 1 227 ? 11.017 -20.864 -1.899 1.00 70.31 227 LEU A O 1
ATOM 1818 N N . GLU A 1 228 ? 9.673 -19.359 -2.870 1.00 80.62 228 GLU A N 1
ATOM 1819 C CA . GLU A 1 228 ? 8.630 -19.367 -1.835 1.00 80.62 228 GLU A CA 1
ATOM 1820 C C . GLU A 1 228 ? 7.213 -19.196 -2.417 1.00 80.62 228 GLU A C 1
ATOM 1822 O O . GLU A 1 228 ? 7.019 -18.507 -3.417 1.00 80.62 228 GLU A O 1
ATOM 1827 N N . LYS A 1 229 ? 6.196 -19.783 -1.773 1.00 83.12 229 LYS A N 1
ATOM 1828 C CA . LYS A 1 229 ? 4.782 -19.493 -2.073 1.00 83.12 229 LYS A CA 1
ATOM 1829 C C . LYS A 1 229 ? 4.223 -18.495 -1.070 1.00 83.12 229 LYS A C 1
ATOM 1831 O O . LYS A 1 229 ? 4.435 -18.628 0.131 1.00 83.12 229 LYS A O 1
ATOM 1836 N N . ASP A 1 230 ? 3.468 -17.539 -1.581 1.00 86.94 230 ASP A N 1
ATOM 1837 C CA . ASP A 1 230 ? 2.908 -16.417 -0.843 1.00 86.94 230 ASP A CA 1
ATOM 1838 C C . ASP A 1 230 ? 1.386 -16.384 -0.976 1.00 86.94 230 ASP A C 1
ATOM 1840 O O . ASP A 1 230 ? 0.852 -16.794 -2.006 1.00 86.94 230 ASP A O 1
ATOM 1844 N N . ILE A 1 231 ? 0.685 -15.874 0.035 1.00 93.31 231 ILE A N 1
ATOM 1845 C CA . ILE A 1 231 ? -0.743 -15.567 -0.068 1.00 93.31 231 ILE A CA 1
ATOM 1846 C C . ILE A 1 231 ? -0.923 -14.053 -0.145 1.00 93.31 231 ILE A C 1
ATOM 1848 O O . ILE A 1 231 ? -0.524 -13.316 0.753 1.00 93.31 231 ILE A O 1
ATOM 1852 N N . VAL A 1 232 ? -1.542 -13.586 -1.226 1.00 95.31 232 VAL A N 1
ATOM 1853 C CA . VAL A 1 232 ? -1.735 -12.161 -1.499 1.00 95.31 232 VAL A CA 1
ATOM 1854 C C . VAL A 1 232 ? -3.220 -11.832 -1.486 1.00 95.31 232 VAL A C 1
ATOM 1856 O O . VAL A 1 232 ? -4.004 -12.405 -2.244 1.00 95.31 232 VAL A O 1
ATOM 1859 N N . ALA A 1 233 ? -3.600 -10.876 -0.643 1.00 96.19 233 ALA A N 1
ATOM 1860 C CA . ALA A 1 233 ? -4.920 -10.268 -0.659 1.00 96.19 233 ALA A CA 1
ATOM 1861 C C . ALA A 1 233 ? -4.996 -9.207 -1.768 1.00 96.19 233 ALA A C 1
ATOM 1863 O O . ALA A 1 233 ? -4.197 -8.269 -1.808 1.00 96.19 233 ALA A O 1
ATOM 1864 N N . VAL A 1 234 ? -5.966 -9.342 -2.666 1.00 97.12 234 VAL A N 1
ATOM 1865 C CA . VAL A 1 234 ? -6.227 -8.405 -3.761 1.00 97.12 234 VAL A CA 1
ATOM 1866 C C . VAL A 1 234 ? -7.616 -7.810 -3.535 1.00 97.12 234 VAL A C 1
ATOM 1868 O O . VAL A 1 234 ? -8.577 -8.574 -3.425 1.00 97.12 234 VAL A O 1
ATOM 1871 N N . PRO A 1 235 ? -7.764 -6.478 -3.418 1.00 97.50 235 PRO A N 1
ATOM 1872 C CA . PRO A 1 235 ? -9.089 -5.885 -3.292 1.00 97.50 235 PRO A CA 1
ATOM 1873 C C . PRO A 1 235 ? -9.922 -6.175 -4.544 1.00 97.50 235 PRO A C 1
ATOM 1875 O O . PRO A 1 235 ? -9.394 -6.510 -5.605 1.00 97.50 235 PRO A O 1
ATOM 1878 N N . THR A 1 236 ? -11.231 -6.011 -4.422 1.00 96.88 236 THR A N 1
ATOM 1879 C CA . THR A 1 236 ? -12.142 -5.993 -5.561 1.00 96.88 236 THR A CA 1
ATOM 1880 C C . THR A 1 236 ? -11.680 -4.916 -6.534 1.00 96.88 236 THR A C 1
ATOM 1882 O O . THR A 1 236 ? -11.479 -3.764 -6.149 1.00 96.88 236 THR A O 1
ATOM 1885 N N . LEU A 1 237 ? -11.467 -5.303 -7.788 1.00 97.12 237 LEU A N 1
ATOM 1886 C CA . LEU A 1 237 ? -10.976 -4.406 -8.822 1.00 97.12 237 LEU A CA 1
ATOM 1887 C C . LEU A 1 237 ? -12.149 -3.903 -9.658 1.00 97.12 237 LEU A C 1
ATOM 1889 O O . LEU A 1 237 ? -12.990 -4.694 -10.086 1.00 97.12 237 LEU A O 1
ATOM 1893 N N . HIS A 1 238 ? -12.161 -2.601 -9.928 1.00 97.31 238 HIS A N 1
ATOM 1894 C CA . HIS A 1 238 ? -12.965 -2.052 -11.016 1.00 97.31 238 HIS A CA 1
ATOM 1895 C C . HIS A 1 238 ? -12.492 -2.622 -12.361 1.00 97.31 238 HIS A C 1
ATOM 1897 O O . HIS A 1 238 ? -11.346 -3.071 -12.468 1.00 97.31 238 HIS A O 1
ATOM 1903 N N . ASP A 1 239 ? -13.365 -2.607 -13.368 1.00 97.38 239 ASP A N 1
ATOM 1904 C CA . ASP A 1 239 ? -13.122 -3.169 -14.696 1.00 97.38 239 ASP A CA 1
ATOM 1905 C C . ASP A 1 239 ? -12.852 -4.685 -14.655 1.00 97.38 239 ASP A C 1
ATOM 1907 O O . ASP A 1 239 ? -12.170 -5.253 -15.512 1.00 97.38 239 ASP A O 1
ATOM 1911 N N . THR A 1 240 ? -13.392 -5.362 -13.639 1.00 96.75 240 THR A N 1
ATOM 1912 C CA . THR A 1 240 ? -13.390 -6.822 -13.527 1.00 96.75 240 THR A CA 1
ATOM 1913 C C . THR A 1 240 ? -14.774 -7.310 -13.117 1.00 96.75 240 THR A C 1
ATOM 1915 O O . THR A 1 240 ? -15.480 -6.583 -12.422 1.00 96.75 240 THR A O 1
ATOM 1918 N N . PRO A 1 241 ? -15.171 -8.556 -13.439 1.00 96.25 241 PRO A N 1
ATOM 1919 C CA . PRO A 1 241 ? -16.470 -9.086 -13.016 1.00 96.25 241 PRO A CA 1
ATOM 1920 C C . PRO A 1 241 ? -16.718 -9.021 -11.498 1.00 96.25 241 PRO A C 1
ATOM 1922 O O . PRO A 1 241 ? -17.869 -8.992 -11.066 1.00 96.25 241 PRO A O 1
ATOM 1925 N N . GLY A 1 242 ? -15.648 -8.990 -10.691 1.00 94.56 242 GLY A N 1
ATOM 1926 C CA . GLY A 1 242 ? -15.728 -8.866 -9.236 1.00 94.56 242 GLY A CA 1
ATOM 1927 C C . GLY A 1 242 ? -16.314 -7.537 -8.756 1.00 94.56 242 GLY A C 1
ATOM 1928 O O . GLY A 1 242 ? -16.805 -7.480 -7.635 1.00 94.56 242 GLY A O 1
ATOM 1929 N N . GLU A 1 243 ? -16.332 -6.489 -9.587 1.00 96.75 243 GLU A N 1
ATOM 1930 C CA . GLU A 1 243 ? -16.885 -5.177 -9.218 1.00 96.75 243 GLU A CA 1
ATOM 1931 C C . GLU A 1 243 ? -18.373 -5.232 -8.831 1.00 96.75 243 GLU A C 1
ATOM 1933 O O . GLU A 1 243 ? -18.849 -4.417 -8.043 1.00 96.75 243 GLU A O 1
ATOM 1938 N N . LEU A 1 244 ? -19.094 -6.256 -9.298 1.00 96.88 244 LEU A N 1
ATOM 1939 C CA . LEU A 1 244 ? -20.480 -6.560 -8.937 1.00 96.88 244 LEU A CA 1
ATOM 1940 C C . LEU A 1 244 ? -20.575 -7.295 -7.579 1.00 96.88 244 LEU A C 1
ATOM 1942 O O . LEU A 1 244 ? -21.272 -8.303 -7.438 1.00 96.88 244 LEU A O 1
ATOM 1946 N N . ALA A 1 245 ? -19.844 -6.801 -6.576 1.00 97.06 245 ALA A N 1
ATOM 1947 C CA . ALA A 1 245 ? -19.626 -7.456 -5.287 1.00 97.06 245 ALA A CA 1
ATOM 1948 C C . ALA A 1 245 ? -20.874 -7.467 -4.378 1.00 97.06 245 ALA A C 1
ATOM 1950 O O . ALA A 1 245 ? -21.486 -8.520 -4.154 1.00 97.06 245 ALA A O 1
ATOM 1951 N N . GLN A 1 246 ? -21.261 -6.301 -3.846 1.00 97.00 246 GLN A N 1
ATOM 1952 C CA . GLN A 1 246 ? -22.414 -6.123 -2.955 1.00 97.00 246 GLN A CA 1
ATOM 1953 C C . GLN A 1 246 ? -23.395 -5.126 -3.583 1.00 97.00 246 GLN A C 1
ATOM 1955 O O . GLN A 1 246 ? -23.143 -3.927 -3.611 1.00 97.00 246 GLN A O 1
ATOM 1960 N N . ALA A 1 247 ? -24.489 -5.640 -4.153 1.00 95.88 247 ALA A N 1
ATOM 1961 C CA . ALA A 1 247 ? -25.326 -4.878 -5.082 1.00 95.88 247 ALA A CA 1
ATOM 1962 C C . ALA A 1 247 ? -26.307 -3.891 -4.425 1.00 95.88 247 ALA A C 1
ATOM 1964 O O . ALA A 1 247 ? -26.684 -2.912 -5.061 1.00 95.88 247 ALA A O 1
ATOM 1965 N N . LEU A 1 248 ? -26.773 -4.172 -3.203 1.00 97.56 248 LEU A N 1
ATOM 1966 C CA . LEU A 1 248 ? -27.887 -3.438 -2.581 1.00 97.56 248 LEU A CA 1
ATOM 1967 C C . LEU A 1 248 ? -27.499 -2.742 -1.276 1.00 97.56 248 LEU A C 1
ATOM 1969 O O . LEU A 1 248 ? -28.025 -1.677 -0.969 1.00 97.56 248 LEU A O 1
ATOM 1973 N N . ASP A 1 249 ? -26.621 -3.360 -0.494 1.00 96.56 249 ASP A N 1
ATOM 1974 C CA . ASP A 1 249 ? -26.282 -2.945 0.859 1.00 96.56 249 ASP A CA 1
ATOM 1975 C C . ASP A 1 249 ? -24.828 -3.300 1.204 1.00 96.56 249 ASP A C 1
ATOM 1977 O O . ASP A 1 249 ? -24.127 -3.973 0.448 1.00 96.56 249 ASP A O 1
ATOM 1981 N N . VAL A 1 250 ? -24.367 -2.811 2.355 1.00 97.56 250 VAL A N 1
ATOM 1982 C CA . VAL A 1 250 ? -23.040 -3.104 2.904 1.00 97.56 250 VAL A CA 1
ATOM 1983 C C . VAL A 1 250 ? -23.179 -4.161 3.993 1.00 97.56 250 VAL A C 1
ATOM 1985 O O . VAL A 1 250 ? -23.870 -3.941 4.987 1.00 97.56 250 VAL A O 1
ATOM 1988 N N . LYS A 1 251 ? -22.486 -5.292 3.837 1.00 98.00 251 LYS A N 1
ATOM 1989 C CA . LYS A 1 251 ? -22.418 -6.366 4.834 1.00 98.00 251 LYS A CA 1
ATOM 1990 C C . LYS A 1 251 ? -20.980 -6.675 5.207 1.00 98.00 251 LYS A C 1
ATOM 1992 O O . LYS A 1 251 ? -20.155 -7.027 4.364 1.00 98.00 251 LYS A O 1
ATOM 1997 N N . ASP A 1 252 ? -20.720 -6.612 6.504 1.00 98.00 252 ASP A N 1
ATOM 1998 C CA . ASP A 1 252 ? -19.430 -6.892 7.110 1.00 98.00 252 ASP A CA 1
ATOM 1999 C C . ASP A 1 252 ? -19.401 -8.308 7.703 1.00 98.00 252 ASP A C 1
ATOM 2001 O O . ASP A 1 252 ? -20.096 -8.635 8.676 1.00 98.00 252 ASP A O 1
ATOM 2005 N N . TRP A 1 253 ? -18.560 -9.166 7.125 1.00 98.19 253 TRP A N 1
ATOM 2006 C CA . TRP A 1 253 ? -18.416 -10.557 7.552 1.00 98.19 253 TRP A CA 1
ATOM 2007 C C . TRP A 1 253 ? -17.871 -10.682 8.979 1.00 98.19 253 TRP A C 1
ATOM 2009 O O . TRP A 1 253 ? -18.232 -11.623 9.690 1.00 98.19 253 TRP A O 1
ATOM 2019 N N . LYS A 1 254 ? -17.059 -9.726 9.451 1.00 97.25 254 LYS A N 1
ATOM 2020 C CA . LYS A 1 254 ? -16.507 -9.749 10.816 1.00 97.25 254 LYS A CA 1
ATOM 2021 C C . LYS A 1 254 ? -17.591 -9.458 11.858 1.00 97.25 254 LYS A C 1
ATOM 2023 O O . LYS A 1 254 ? -17.549 -9.992 12.966 1.00 97.25 254 LYS A O 1
ATOM 2028 N N . LYS A 1 255 ? -18.624 -8.704 11.465 1.00 96.38 255 LYS A N 1
ATOM 2029 C CA . LYS A 1 255 ? -19.860 -8.482 12.235 1.00 96.38 255 LYS A CA 1
ATOM 2030 C C . LYS A 1 255 ? -20.907 -9.586 12.043 1.00 96.38 255 LYS A C 1
ATOM 2032 O O . LYS A 1 255 ? -22.021 -9.453 12.540 1.00 96.38 255 LYS A O 1
ATOM 2037 N N . LYS A 1 256 ? -20.567 -10.686 11.354 1.00 97.06 256 LYS A N 1
ATOM 2038 C CA . LYS A 1 256 ? -21.465 -11.821 11.059 1.00 97.06 256 LYS A CA 1
ATOM 2039 C C . LYS A 1 256 ? -22.703 -11.434 10.236 1.00 97.06 256 LYS A C 1
ATOM 2041 O O . LYS A 1 256 ? -23.726 -12.106 10.314 1.00 97.06 256 LYS A O 1
ATOM 2046 N N . GLN A 1 257 ? -22.617 -10.365 9.444 1.00 97.62 257 GLN A N 1
ATOM 2047 C CA . GLN A 1 257 ? -23.710 -9.919 8.570 1.00 97.62 257 GLN A CA 1
ATOM 2048 C C . GLN A 1 257 ? -23.745 -10.690 7.239 1.00 97.62 257 GLN A C 1
ATOM 2050 O O . GLN A 1 257 ? -24.761 -10.702 6.546 1.00 97.62 257 GLN A O 1
ATOM 2055 N N . CYS A 1 258 ? -22.638 -11.338 6.875 1.00 98.12 258 CYS A N 1
ATOM 2056 C CA . CYS A 1 258 ? -22.496 -12.196 5.704 1.00 98.12 258 CYS A CA 1
ATOM 2057 C C . CYS A 1 258 ? -21.372 -13.224 5.920 1.00 98.12 258 CYS A C 1
ATOM 2059 O O . CYS A 1 258 ? -20.624 -13.159 6.899 1.00 98.12 258 CYS A O 1
ATOM 2061 N N . GLU A 1 259 ? -21.246 -14.178 4.998 1.00 98.00 259 GLU A N 1
ATOM 2062 C CA . GLU A 1 259 ? -20.091 -15.077 4.945 1.00 98.00 259 GLU A CA 1
ATOM 2063 C C . GLU A 1 259 ? -18.875 -14.370 4.313 1.00 98.00 259 GLU A C 1
ATOM 2065 O O . GLU A 1 259 ? -19.065 -13.574 3.389 1.00 98.00 259 GLU A O 1
ATOM 2070 N N . PRO A 1 260 ? -17.637 -14.649 4.768 1.00 97.69 260 PRO A N 1
ATOM 2071 C CA . PRO A 1 260 ? -16.416 -14.125 4.158 1.00 97.69 260 PRO A CA 1
ATOM 2072 C C . PRO A 1 260 ? -16.106 -14.880 2.857 1.00 97.69 260 PRO A C 1
ATOM 2074 O O . PRO A 1 260 ? -15.557 -15.981 2.877 1.00 97.69 260 PRO A O 1
ATOM 2077 N N . ILE A 1 261 ? -16.489 -14.297 1.723 1.00 98.06 261 ILE A N 1
ATOM 2078 C CA . ILE A 1 261 ? -16.335 -14.870 0.383 1.00 98.06 261 ILE A CA 1
ATOM 2079 C C . ILE A 1 261 ? -15.261 -14.058 -0.356 1.00 98.06 261 ILE A C 1
ATOM 2081 O O . ILE A 1 261 ? -15.515 -12.886 -0.672 1.00 98.06 261 ILE A O 1
ATOM 2085 N N . PRO A 1 262 ? -14.072 -14.638 -0.625 1.00 97.88 262 PRO A N 1
ATOM 2086 C CA . PRO A 1 262 ? -13.002 -13.959 -1.350 1.00 97.88 262 PRO A CA 1
ATOM 2087 C C . PRO A 1 262 ? -13.473 -13.377 -2.683 1.00 97.88 262 PRO A C 1
ATOM 2089 O O . PRO A 1 262 ? -14.142 -14.051 -3.464 1.00 97.88 262 PRO A O 1
ATOM 2092 N N . GLY A 1 263 ? -13.141 -12.108 -2.924 1.00 96.88 263 GLY A N 1
ATOM 2093 C CA . GLY A 1 263 ? -13.506 -11.387 -4.146 1.00 96.88 263 GLY A CA 1
ATOM 2094 C C . GLY A 1 263 ? -14.960 -10.910 -4.202 1.00 96.88 263 GLY A C 1
ATOM 2095 O O . GLY A 1 263 ? -15.393 -10.453 -5.256 1.00 96.88 263 GLY A O 1
ATOM 2096 N N . LYS A 1 264 ? -15.719 -11.018 -3.101 1.00 97.69 264 LYS A N 1
ATOM 2097 C CA . LYS A 1 264 ? -17.107 -10.530 -3.025 1.00 97.69 264 LYS A CA 1
ATOM 2098 C C . LYS A 1 264 ? -17.425 -9.779 -1.735 1.00 97.69 264 LYS A C 1
ATOM 2100 O O . LYS A 1 264 ? -17.924 -8.662 -1.775 1.00 97.69 264 LYS A O 1
ATOM 2105 N N . THR A 1 265 ? -17.174 -10.389 -0.582 1.00 98.25 265 THR A N 1
ATOM 2106 C CA . THR A 1 265 ? -17.417 -9.760 0.734 1.00 98.25 265 THR A CA 1
ATOM 2107 C C . THR A 1 265 ? -16.133 -9.577 1.533 1.00 98.25 265 THR A C 1
ATOM 2109 O O . THR A 1 265 ? -16.167 -9.001 2.612 1.00 98.25 265 THR A O 1
ATOM 2112 N N . MET A 1 266 ? -15.003 -10.046 1.006 1.00 98.31 266 MET A N 1
ATOM 2113 C CA . MET A 1 266 ? -13.650 -9.817 1.506 1.00 98.31 266 MET A CA 1
ATOM 2114 C C . MET A 1 266 ? -12.678 -9.731 0.310 1.00 98.31 266 MET A C 1
ATOM 2116 O O . MET A 1 266 ? -13.088 -10.078 -0.806 1.00 98.31 266 MET A O 1
ATOM 2120 N N . PRO A 1 267 ? -11.404 -9.320 0.491 1.00 98.19 267 PRO A N 1
ATOM 2121 C CA . PRO A 1 267 ? -10.427 -9.333 -0.595 1.00 98.19 267 PRO A CA 1
ATOM 2122 C C . PRO A 1 267 ? -10.355 -10.703 -1.272 1.00 98.19 267 PRO A C 1
ATOM 2124 O O . PRO A 1 267 ? -10.493 -11.739 -0.619 1.00 98.19 267 PRO A O 1
ATOM 2127 N N . ASN A 1 268 ? -10.109 -10.721 -2.578 1.00 97.50 268 ASN A N 1
ATOM 2128 C CA . ASN A 1 268 ? -9.703 -11.948 -3.242 1.00 97.50 268 ASN A CA 1
ATOM 2129 C C . ASN A 1 268 ? -8.373 -12.434 -2.644 1.00 97.50 268 ASN A C 1
ATOM 2131 O O . ASN A 1 268 ? -7.538 -11.624 -2.242 1.00 97.50 268 ASN A O 1
ATOM 2135 N N . LEU A 1 269 ? -8.174 -13.745 -2.578 1.00 97.62 269 LEU A N 1
ATOM 2136 C CA . LEU A 1 269 ? -6.973 -14.357 -2.019 1.00 97.62 269 LEU A CA 1
ATOM 2137 C C . LEU A 1 269 ? -6.302 -15.176 -3.114 1.00 97.62 269 LEU A C 1
ATOM 2139 O O . LEU A 1 269 ? -6.912 -16.082 -3.676 1.00 97.62 269 LEU A O 1
ATOM 2143 N N . VAL A 1 270 ? -5.054 -14.844 -3.425 1.00 96.75 270 VAL A N 1
ATOM 2144 C CA . VAL A 1 270 ? -4.309 -15.456 -4.528 1.00 96.75 270 VAL A CA 1
ATOM 2145 C C . VAL A 1 270 ? -3.025 -16.060 -3.986 1.00 96.75 270 VAL A C 1
ATOM 2147 O O . VAL A 1 270 ? -2.246 -15.375 -3.325 1.00 96.75 270 VAL A O 1
ATOM 2150 N N . VAL A 1 271 ? -2.791 -17.339 -4.280 1.00 95.62 271 VAL A N 1
ATOM 2151 C CA . VAL A 1 271 ? -1.490 -17.967 -4.032 1.00 95.62 271 VAL A CA 1
ATOM 2152 C C . VAL A 1 271 ? -0.542 -17.554 -5.155 1.00 95.62 271 VAL A C 1
ATOM 2154 O O . VAL A 1 271 ? -0.813 -17.817 -6.325 1.00 95.62 271 VAL A O 1
ATOM 2157 N N . VAL A 1 272 ? 0.561 -16.898 -4.803 1.00 93.12 272 VAL A N 1
ATOM 2158 C CA . VAL A 1 272 ? 1.592 -16.437 -5.737 1.00 93.12 272 VAL A CA 1
ATOM 2159 C C . VAL A 1 272 ? 2.868 -17.227 -5.491 1.00 93.12 272 VAL A C 1
ATOM 2161 O O . VAL A 1 272 ? 3.396 -17.239 -4.383 1.00 93.12 272 VAL A O 1
ATOM 2164 N N . GLU A 1 273 ? 3.389 -17.868 -6.529 1.00 90.06 273 GLU A N 1
ATOM 2165 C CA . GLU A 1 273 ? 4.702 -18.509 -6.485 1.00 90.06 273 GLU A CA 1
ATOM 2166 C C . GLU A 1 273 ? 5.796 -17.480 -6.796 1.00 90.06 273 GLU A C 1
ATOM 2168 O O . GLU A 1 273 ? 5.704 -16.726 -7.768 1.00 90.06 273 GLU A O 1
ATOM 2173 N N . ARG A 1 274 ? 6.818 -17.413 -5.944 1.00 85.88 274 ARG A N 1
ATOM 2174 C CA . ARG A 1 274 ? 7.906 -16.435 -6.012 1.00 85.88 274 ARG A CA 1
ATOM 2175 C C . ARG A 1 274 ? 9.242 -17.153 -6.086 1.00 85.88 274 ARG A C 1
ATOM 2177 O O . ARG A 1 274 ? 9.732 -17.638 -5.077 1.00 85.88 274 ARG A O 1
ATOM 2184 N N . ASP A 1 275 ? 9.864 -17.176 -7.256 1.00 86.00 275 ASP A N 1
ATOM 2185 C CA . ASP A 1 275 ? 11.192 -17.764 -7.456 1.00 86.00 275 ASP A CA 1
ATOM 2186 C C . ASP A 1 275 ? 12.294 -16.751 -7.133 1.00 86.00 275 ASP A C 1
ATOM 2188 O O . ASP A 1 275 ? 12.960 -16.221 -8.028 1.00 86.00 275 ASP A O 1
ATOM 2192 N N . TYR A 1 276 ? 12.466 -16.408 -5.848 1.00 80.88 276 TYR A N 1
ATOM 2193 C CA . TYR A 1 276 ? 13.372 -15.312 -5.544 1.00 80.88 276 TYR A CA 1
ATOM 2194 C C . TYR A 1 276 ? 14.861 -15.574 -5.962 1.00 80.88 276 TYR A C 1
ATOM 2196 O O . TYR A 1 276 ? 15.520 -14.568 -6.256 1.00 80.88 276 TYR A O 1
ATOM 2204 N N . PRO A 1 277 ? 15.452 -16.802 -6.066 1.00 82.88 277 PRO A N 1
ATOM 2205 C CA . PRO A 1 277 ? 16.841 -16.991 -6.504 1.00 82.88 277 PRO A CA 1
ATOM 2206 C C . PRO A 1 277 ? 17.004 -16.595 -7.960 1.00 82.88 277 PRO A C 1
ATOM 2208 O O . PRO A 1 277 ? 18.048 -16.088 -8.368 1.00 82.88 277 PRO A O 1
ATOM 2211 N N . ASN A 1 278 ? 15.941 -16.787 -8.740 1.00 85.75 278 ASN A N 1
ATOM 2212 C CA . ASN A 1 278 ? 15.867 -16.348 -10.117 1.00 85.75 278 ASN A CA 1
ATOM 2213 C C . ASN A 1 278 ? 15.212 -14.967 -10.257 1.00 85.75 278 ASN A C 1
ATOM 2215 O O . ASN A 1 278 ? 14.980 -14.563 -11.393 1.00 85.75 278 ASN A O 1
ATOM 2219 N N . THR A 1 279 ? 15.010 -14.195 -9.171 1.00 83.56 279 THR A N 1
ATOM 2220 C CA . THR A 1 279 ? 14.472 -12.814 -9.243 1.00 83.56 279 THR A CA 1
ATOM 2221 C C . THR A 1 279 ? 15.185 -12.017 -10.323 1.00 83.56 279 THR A C 1
ATOM 2223 O O . THR A 1 279 ? 14.536 -11.384 -11.143 1.00 83.56 279 THR A O 1
ATOM 2226 N N . TYR A 1 280 ? 16.522 -12.077 -10.357 1.00 82.06 280 TYR A N 1
ATOM 2227 C CA . TYR A 1 280 ? 17.300 -11.344 -11.352 1.00 82.06 280 TYR A CA 1
ATOM 2228 C C . TYR A 1 280 ? 16.995 -11.814 -12.777 1.00 82.06 280 TYR A C 1
ATOM 2230 O O . TYR A 1 280 ? 16.720 -10.985 -13.634 1.00 82.06 280 TYR A O 1
ATOM 2238 N N . LYS A 1 281 ? 16.971 -13.131 -13.020 1.00 87.12 281 LYS A N 1
ATOM 2239 C CA . LYS A 1 281 ? 16.655 -13.683 -14.346 1.00 87.12 281 LYS A CA 1
ATOM 2240 C C . LYS A 1 281 ? 15.246 -13.301 -14.796 1.00 87.12 281 LYS A C 1
ATOM 2242 O O . LYS A 1 281 ? 15.057 -12.973 -15.960 1.00 87.12 281 LYS A O 1
ATOM 2247 N N . MET A 1 282 ? 14.280 -13.335 -13.876 1.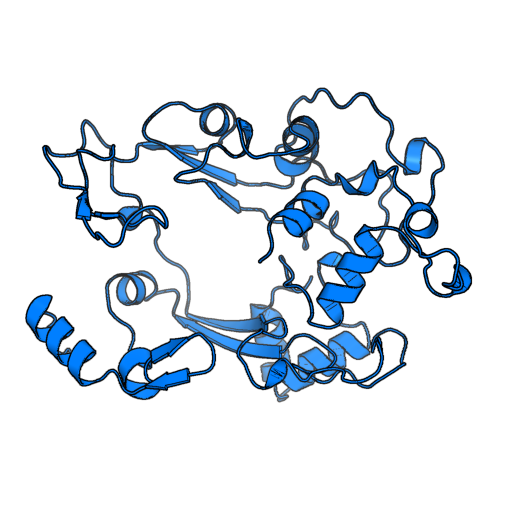00 87.81 282 MET A N 1
ATOM 2248 C CA . MET A 1 282 ? 12.896 -12.935 -14.129 1.00 87.81 282 MET A CA 1
ATOM 2249 C C . MET A 1 282 ? 12.773 -11.433 -14.386 1.00 87.81 282 MET A C 1
ATOM 2251 O O . MET A 1 282 ? 11.988 -11.027 -15.229 1.00 87.81 282 MET A O 1
ATOM 2255 N N . PHE A 1 283 ? 13.544 -10.610 -13.676 1.00 84.88 283 PHE A N 1
ATOM 2256 C CA . PHE A 1 283 ? 13.575 -9.165 -13.874 1.00 84.88 283 PHE A CA 1
ATOM 2257 C C . PHE A 1 283 ? 14.173 -8.800 -15.239 1.00 84.88 283 PHE A C 1
ATOM 2259 O O . PHE A 1 283 ? 13.658 -7.925 -15.921 1.00 84.88 283 PHE A O 1
ATOM 2266 N N . THR A 1 284 ? 15.217 -9.503 -15.686 1.00 86.25 284 THR A N 1
ATOM 2267 C CA . THR A 1 284 ? 15.891 -9.246 -16.970 1.00 86.25 284 THR A CA 1
ATOM 2268 C C . THR A 1 284 ? 15.271 -9.963 -18.175 1.00 86.25 284 THR A C 1
ATOM 2270 O O . THR A 1 284 ? 15.928 -10.073 -19.209 1.00 86.25 284 THR A O 1
ATOM 2273 N N . ALA A 1 285 ? 14.047 -10.481 -18.066 1.00 89.69 285 ALA A N 1
ATOM 2274 C CA . ALA A 1 285 ? 13.370 -11.191 -19.150 1.00 89.69 285 ALA A CA 1
ATOM 2275 C C . ALA A 1 285 ? 11.862 -10.911 -19.156 1.00 89.69 285 ALA A C 1
ATOM 2277 O O . ALA A 1 285 ? 11.261 -10.633 -18.120 1.00 89.69 285 ALA A O 1
ATOM 2278 N N . LEU A 1 286 ? 11.219 -11.033 -20.321 1.00 91.94 286 LEU A N 1
ATOM 2279 C CA . LEU A 1 286 ? 9.757 -11.031 -20.386 1.00 91.94 286 LEU A CA 1
ATOM 2280 C C . LEU A 1 286 ? 9.217 -12.387 -19.916 1.00 91.94 286 LEU A C 1
ATOM 2282 O O . LEU A 1 286 ? 9.557 -13.431 -20.470 1.00 91.94 286 LEU A O 1
ATOM 2286 N N . GLY A 1 287 ? 8.365 -12.371 -18.891 1.00 91.31 287 GLY A N 1
ATOM 2287 C CA . GLY A 1 287 ? 7.783 -13.588 -18.329 1.00 91.31 287 GLY A CA 1
ATOM 2288 C C . GLY A 1 287 ? 6.813 -14.307 -19.284 1.00 91.31 287 GLY A C 1
ATOM 2289 O O . GLY A 1 287 ? 6.189 -13.680 -20.141 1.00 91.31 287 GLY A O 1
ATOM 2290 N N . PRO A 1 288 ? 6.590 -15.621 -19.097 1.00 93.94 288 PRO A N 1
ATOM 2291 C CA . PRO A 1 288 ? 5.805 -16.444 -20.023 1.00 93.94 288 PRO A CA 1
ATOM 2292 C C . PRO A 1 288 ? 4.290 -16.177 -19.981 1.00 93.94 288 PRO A C 1
ATOM 2294 O O . PRO A 1 288 ? 3.549 -16.702 -20.812 1.00 93.94 288 PRO A O 1
ATOM 2297 N N . LEU A 1 289 ? 3.797 -15.399 -19.009 1.00 94.88 289 LEU A N 1
ATOM 2298 C CA . LEU A 1 289 ? 2.362 -15.141 -18.843 1.00 94.88 289 LEU A CA 1
ATOM 2299 C C . LEU A 1 289 ? 1.770 -14.329 -20.004 1.00 94.88 289 LEU A C 1
ATOM 2301 O O . LEU A 1 289 ? 0.610 -14.545 -20.342 1.00 94.88 289 LEU A O 1
ATOM 2305 N N . MET A 1 290 ? 2.573 -13.496 -20.673 1.00 95.44 290 MET A N 1
ATOM 2306 C CA . MET A 1 290 ? 2.136 -12.712 -21.839 1.00 95.44 290 MET A CA 1
ATOM 2307 C C . MET A 1 290 ? 1.749 -13.576 -23.048 1.00 95.44 290 MET A C 1
ATOM 2309 O O . MET A 1 290 ? 0.959 -13.140 -23.883 1.00 95.44 290 MET A O 1
ATOM 2313 N N . SER A 1 291 ? 2.285 -14.798 -23.134 1.00 93.06 291 SER A N 1
ATOM 2314 C CA . SER A 1 291 ? 1.888 -15.799 -24.134 1.00 93.06 291 SER A CA 1
ATOM 2315 C C . SER A 1 291 ? 0.858 -16.783 -23.580 1.00 93.06 291 SER A C 1
ATOM 2317 O O . SER A 1 291 ? -0.092 -17.126 -24.268 1.00 93.06 291 SER A O 1
ATOM 2319 N N . LYS A 1 292 ? 1.018 -17.237 -22.328 1.00 94.81 292 LYS A N 1
ATOM 2320 C CA . LYS A 1 292 ? 0.136 -18.260 -21.733 1.00 94.81 292 LYS A CA 1
ATOM 2321 C C . LYS A 1 292 ? -1.265 -17.748 -21.392 1.00 94.81 292 LYS A C 1
ATOM 2323 O O . LYS A 1 292 ? -2.222 -18.504 -21.504 1.00 94.81 292 LYS A O 1
ATOM 2328 N N . ILE A 1 293 ? -1.364 -16.514 -20.900 1.00 96.00 293 ILE A N 1
ATOM 2329 C CA . ILE A 1 293 ? -2.621 -15.880 -20.472 1.00 96.00 293 ILE A CA 1
ATOM 2330 C C . ILE A 1 293 ? -3.052 -14.821 -21.493 1.00 96.00 293 ILE A C 1
ATOM 2332 O O . ILE A 1 293 ? -4.240 -14.700 -21.780 1.00 96.00 293 ILE A O 1
ATOM 2336 N N . GLY A 1 294 ? -2.091 -14.081 -22.052 1.00 96.44 294 GLY A N 1
ATOM 2337 C CA . GLY A 1 294 ? -2.329 -12.938 -22.935 1.00 96.44 294 GLY A CA 1
ATOM 2338 C C . GLY A 1 294 ? -2.083 -11.610 -22.221 1.00 96.44 294 GLY A C 1
ATOM 2339 O O . GLY A 1 294 ? -1.383 -11.557 -21.208 1.00 96.44 294 GLY A O 1
ATOM 2340 N N . ASN A 1 295 ? -2.668 -10.538 -22.750 1.00 97.88 295 ASN A N 1
ATOM 2341 C CA . ASN A 1 295 ? -2.592 -9.193 -22.185 1.00 97.88 295 ASN A CA 1
ATOM 2342 C C . ASN A 1 295 ? -3.992 -8.580 -22.064 1.00 97.88 295 ASN A C 1
ATOM 2344 O O . ASN A 1 295 ? -4.954 -9.064 -22.661 1.00 97.88 295 ASN A O 1
ATOM 2348 N N . GLY A 1 296 ? -4.117 -7.503 -21.298 1.00 96.81 296 GLY A N 1
ATOM 2349 C CA . GLY A 1 296 ? -5.388 -6.817 -21.148 1.00 96.81 296 GLY A CA 1
ATOM 2350 C C . GLY A 1 296 ? -5.344 -5.653 -20.175 1.00 96.81 296 GLY A C 1
ATOM 2351 O O . GLY A 1 296 ? -4.312 -5.306 -19.603 1.00 96.81 296 GLY A O 1
ATOM 2352 N N . GLY A 1 297 ? -6.511 -5.056 -19.989 1.00 97.44 297 GLY A N 1
ATOM 2353 C CA . GLY A 1 297 ? -6.751 -3.926 -19.103 1.00 97.44 297 GLY A CA 1
ATOM 2354 C C . GLY A 1 297 ? -8.115 -3.319 -19.404 1.00 97.44 297 GLY A C 1
ATOM 2355 O O . GLY A 1 297 ? -8.662 -3.539 -20.483 1.00 97.44 297 GLY A O 1
ATOM 2356 N N . LYS A 1 298 ? -8.677 -2.559 -18.458 1.00 97.00 298 LYS A N 1
ATOM 2357 C CA . LYS A 1 298 ? -9.959 -1.858 -18.648 1.00 97.00 298 LYS A CA 1
ATOM 2358 C C . LYS A 1 298 ? -11.094 -2.787 -19.139 1.00 97.00 298 LYS A C 1
ATOM 2360 O O . LYS A 1 298 ? -11.791 -2.487 -20.105 1.00 97.00 298 LYS A O 1
ATOM 2365 N N . GLY A 1 299 ? -11.218 -3.963 -18.519 1.00 97.31 299 GLY A N 1
ATOM 2366 C CA . GLY A 1 299 ? -12.323 -4.902 -18.750 1.00 97.31 299 GLY A CA 1
ATOM 2367 C C . GLY A 1 299 ? -12.209 -5.778 -19.997 1.00 97.31 299 GLY A C 1
ATOM 2368 O O . GLY A 1 299 ? -13.103 -6.582 -20.251 1.00 97.31 299 GLY A O 1
ATOM 2369 N N . ILE A 1 300 ? -11.124 -5.666 -20.766 1.00 98.06 300 ILE A N 1
ATOM 2370 C CA . ILE A 1 300 ? -10.908 -6.441 -21.993 1.00 98.06 300 ILE A CA 1
ATOM 2371 C C . ILE A 1 300 ? -9.549 -7.148 -21.986 1.00 98.06 300 ILE A C 1
ATOM 2373 O O . ILE A 1 300 ? -8.595 -6.698 -21.348 1.00 98.06 300 ILE A O 1
ATOM 2377 N N . ALA A 1 301 ? -9.470 -8.263 -22.712 1.00 98.06 301 ALA A N 1
ATOM 2378 C CA . ALA A 1 301 ? -8.264 -9.068 -22.877 1.00 98.06 301 ALA A CA 1
ATOM 2379 C C . ALA A 1 301 ? -8.082 -9.481 -24.344 1.00 98.06 301 ALA A C 1
ATOM 2381 O O . ALA A 1 301 ? -9.058 -9.598 -25.088 1.00 98.06 301 ALA A O 1
ATOM 2382 N N . TRP A 1 302 ? -6.836 -9.703 -24.755 1.00 98.19 302 TRP A N 1
ATOM 2383 C CA . TRP A 1 302 ? -6.469 -10.107 -26.111 1.00 98.19 302 TRP A CA 1
ATOM 2384 C C . TRP A 1 302 ? -5.193 -10.963 -26.119 1.00 98.19 302 TRP A C 1
ATOM 2386 O O . TRP A 1 302 ? -4.408 -10.968 -25.169 1.00 98.19 302 TRP A O 1
ATOM 2396 N N . ASN A 1 303 ? -4.994 -11.717 -27.204 1.00 97.69 303 ASN A N 1
ATOM 2397 C CA . ASN A 1 303 ? -3.771 -12.487 -27.437 1.00 97.69 303 ASN A CA 1
ATOM 2398 C C . ASN A 1 303 ? -2.629 -11.531 -27.845 1.00 97.69 303 ASN A C 1
ATOM 2400 O O . ASN A 1 303 ? -2.850 -10.630 -28.653 1.00 97.69 303 ASN A O 1
ATOM 2404 N N . THR A 1 304 ? -1.435 -11.735 -27.280 1.00 97.25 304 THR A N 1
ATOM 2405 C CA . THR A 1 304 ? -0.215 -10.943 -27.537 1.00 97.25 304 THR A CA 1
ATOM 2406 C C . THR A 1 304 ? 0.977 -11.777 -28.030 1.00 97.25 304 THR A C 1
ATOM 2408 O O . THR A 1 304 ? 2.132 -11.382 -27.889 1.00 97.25 304 THR A O 1
ATOM 2411 N N . GLU A 1 305 ? 0.743 -12.971 -28.577 1.00 95.62 305 GLU A N 1
ATOM 2412 C CA . GLU A 1 305 ? 1.805 -13.875 -29.041 1.00 95.62 305 GLU A CA 1
ATOM 2413 C C . GLU A 1 305 ? 2.635 -13.269 -30.176 1.00 95.62 305 GLU A C 1
ATOM 2415 O O . GLU A 1 305 ? 3.858 -13.431 -30.189 1.00 95.62 305 GLU A O 1
ATOM 2420 N N . THR A 1 306 ? 1.998 -12.539 -31.097 1.00 96.88 306 THR A N 1
ATOM 2421 C CA . THR A 1 306 ? 2.691 -11.851 -32.196 1.00 96.88 306 THR A CA 1
ATOM 2422 C C . THR A 1 306 ? 3.688 -10.828 -31.652 1.00 96.88 306 THR A C 1
ATOM 2424 O O . THR A 1 306 ? 4.847 -10.818 -32.068 1.00 96.88 306 THR A O 1
ATOM 2427 N N . GLU A 1 307 ? 3.273 -10.013 -30.679 1.00 97.12 307 GLU A N 1
ATOM 2428 C CA . GLU A 1 307 ? 4.121 -9.009 -30.035 1.00 97.12 307 GLU A CA 1
ATOM 2429 C C . GLU A 1 307 ? 5.253 -9.662 -29.238 1.00 97.12 307 GLU A C 1
ATOM 2431 O O . GLU A 1 307 ? 6.394 -9.213 -29.320 1.00 97.12 307 GLU A O 1
ATOM 2436 N N . VAL A 1 308 ? 4.974 -10.747 -28.505 1.00 96.00 308 VAL A N 1
ATOM 2437 C CA . VAL A 1 308 ? 6.005 -11.482 -27.751 1.00 96.00 308 VAL A CA 1
ATOM 2438 C C . VAL A 1 308 ? 7.064 -12.063 -28.689 1.00 96.00 308 VAL A C 1
ATOM 2440 O O . VAL A 1 308 ? 8.258 -11.940 -28.408 1.00 96.00 308 VAL A O 1
ATOM 2443 N N . LYS A 1 309 ? 6.657 -12.649 -29.822 1.00 94.81 309 LYS A N 1
ATOM 2444 C CA . LYS A 1 309 ? 7.596 -13.157 -30.831 1.00 94.81 309 LYS A CA 1
ATOM 2445 C C . LYS A 1 309 ? 8.465 -12.031 -31.392 1.00 94.81 309 LYS A C 1
ATOM 2447 O O . LYS A 1 309 ? 9.686 -12.168 -31.432 1.00 94.81 309 LYS A O 1
ATOM 2452 N N . PHE A 1 310 ? 7.845 -10.916 -31.775 1.00 96.06 310 PHE A N 1
ATOM 2453 C CA . PHE A 1 310 ? 8.561 -9.755 -32.298 1.00 96.06 310 PHE A CA 1
ATOM 2454 C C . PHE A 1 310 ? 9.554 -9.174 -31.279 1.00 96.06 310 PHE A C 1
ATOM 2456 O O . PHE A 1 310 ? 10.684 -8.852 -31.637 1.00 96.06 310 PHE A O 1
ATOM 2463 N N . LEU A 1 311 ? 9.186 -9.104 -29.994 1.00 95.75 311 LEU A N 1
ATOM 2464 C CA . LEU A 1 311 ? 10.100 -8.685 -28.925 1.00 95.75 311 LEU A CA 1
ATOM 2465 C C . LEU A 1 311 ? 11.296 -9.631 -28.770 1.00 95.75 311 LEU A C 1
ATOM 2467 O O . LEU A 1 311 ? 12.405 -9.162 -28.519 1.00 95.75 311 LEU A O 1
ATOM 2471 N N . GLY A 1 312 ? 11.096 -10.941 -28.939 1.00 92.69 312 GLY A N 1
ATOM 2472 C CA . GLY A 1 312 ? 12.189 -11.916 -28.945 1.00 92.69 312 GLY A CA 1
ATOM 2473 C C . GLY A 1 312 ? 13.202 -11.652 -30.064 1.00 92.69 312 GLY A C 1
ATOM 2474 O O . GLY A 1 312 ? 14.409 -11.664 -29.818 1.00 92.69 312 GLY A O 1
ATOM 2475 N N . GLU A 1 313 ? 12.711 -11.341 -31.267 1.00 94.38 313 GLU A N 1
ATOM 2476 C CA . GLU A 1 313 ? 13.539 -10.972 -32.424 1.00 94.38 313 GLU A CA 1
ATOM 2477 C C . GLU A 1 313 ? 14.269 -9.634 -32.202 1.00 94.38 313 GLU A C 1
ATOM 2479 O O . GLU A 1 313 ? 15.472 -9.537 -32.449 1.00 94.38 313 GLU A O 1
ATOM 2484 N N . LEU A 1 314 ? 13.568 -8.619 -31.683 1.00 94.50 314 LEU A N 1
ATOM 2485 C CA . LEU A 1 314 ? 14.109 -7.275 -31.451 1.00 94.50 314 LEU A CA 1
ATOM 2486 C C . LEU A 1 314 ? 15.196 -7.255 -30.368 1.00 94.50 314 LEU A C 1
ATOM 2488 O O . LEU A 1 314 ? 16.241 -6.630 -30.543 1.00 94.50 314 LEU A O 1
ATOM 2492 N N . ASN A 1 315 ? 14.958 -7.953 -29.257 1.00 90.12 315 ASN A N 1
ATOM 2493 C CA . ASN A 1 315 ? 15.846 -7.946 -28.094 1.00 90.12 315 ASN A CA 1
ATOM 2494 C C . ASN A 1 315 ? 16.967 -8.993 -28.195 1.00 90.12 315 ASN A C 1
ATOM 2496 O O . ASN A 1 315 ? 17.751 -9.134 -27.256 1.00 90.12 315 ASN A O 1
ATOM 2500 N N . GLN A 1 316 ? 17.035 -9.735 -29.310 1.00 77.62 316 GLN A N 1
ATOM 2501 C CA . GLN A 1 316 ? 17.976 -10.839 -29.534 1.00 77.62 316 GLN A CA 1
ATOM 2502 C C . GLN A 1 316 ? 17.938 -11.897 -28.420 1.00 77.62 316 GLN A C 1
ATOM 2504 O O . GLN A 1 316 ? 18.947 -12.530 -28.100 1.00 77.62 316 GLN A O 1
ATOM 2509 N N . TRP A 1 317 ? 16.770 -12.106 -27.812 1.00 65.00 317 TRP A N 1
ATOM 2510 C CA . TRP A 1 317 ? 16.584 -13.189 -26.859 1.00 65.00 317 TRP A CA 1
ATOM 2511 C C . TRP A 1 317 ? 16.517 -14.489 -27.651 1.00 65.00 317 TRP A C 1
ATOM 2513 O O . TRP A 1 317 ? 15.487 -14.818 -28.237 1.00 65.00 317 TRP A O 1
ATOM 2523 N N . SER A 1 318 ? 17.613 -15.249 -27.694 1.00 45.81 318 SER A N 1
ATOM 2524 C CA . SER A 1 318 ? 17.517 -16.636 -28.138 1.00 45.81 318 SER A CA 1
ATOM 2525 C C . SER A 1 318 ? 16.514 -17.331 -27.223 1.00 45.81 318 SER A C 1
ATOM 2527 O O . SER A 1 318 ? 16.709 -17.314 -26.007 1.00 45.81 318 SER A O 1
ATOM 2529 N N . CYS A 1 319 ? 15.452 -17.911 -27.790 1.00 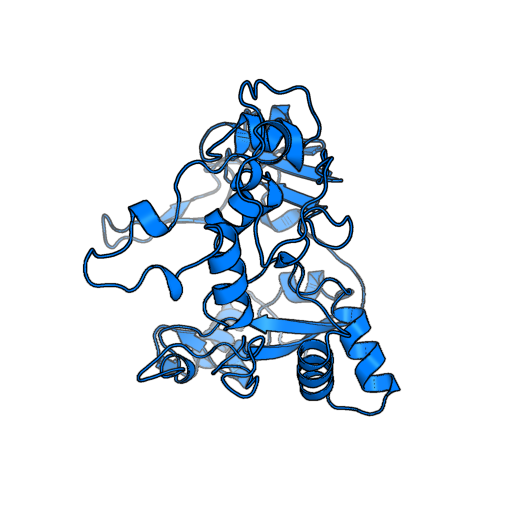38.66 319 CYS A N 1
ATOM 2530 C CA . CYS A 1 319 ? 14.576 -18.847 -27.092 1.00 38.66 319 CYS A CA 1
ATOM 2531 C C . CYS A 1 319 ? 15.458 -19.910 -26.423 1.00 38.66 319 CYS A C 1
ATOM 2533 O O . CYS A 1 319 ? 15.880 -20.869 -27.065 1.00 38.66 319 CYS A O 1
ATOM 2535 N N . CYS A 1 320 ? 15.779 -19.725 -25.145 1.00 34.19 320 CYS A N 1
ATOM 2536 C CA . CYS A 1 320 ? 16.267 -20.805 -24.312 1.00 34.19 320 CYS A CA 1
ATOM 2537 C C . CYS A 1 320 ? 15.043 -21.676 -24.036 1.00 34.19 320 CYS A C 1
ATOM 2539 O O . CYS A 1 320 ? 14.236 -21.352 -23.165 1.00 34.19 320 CYS A O 1
ATOM 2541 N N . CYS A 1 321 ? 14.873 -22.686 -24.892 1.00 32.06 321 CYS A N 1
ATOM 2542 C CA . CYS A 1 321 ? 13.965 -23.809 -24.697 1.00 32.06 321 CYS A CA 1
ATOM 2543 C C . CYS A 1 321 ? 14.185 -24.474 -23.335 1.00 32.06 321 CYS A C 1
ATOM 2545 O O . CYS A 1 321 ? 15.360 -24.564 -22.905 1.00 32.06 321 CYS A O 1
#